Protein AF-A0A954ERP2-F1 (afdb_monomer)

Radius of gyration: 24.89 Å; Cα contacts (8 Å, |Δi|>4): 368; chains: 1; bounding box: 47×49×60 Å

Mean predicted aligned error: 10.04 Å

Solvent-accessible surface area (backbone atoms only — not comparable to full-atom values): 11064 Å² total; per-residue (Å²): 131,86,78,81,80,85,70,68,81,54,72,40,66,35,24,46,47,50,76,42,84,83,43,44,68,57,50,54,54,50,52,61,49,48,43,73,75,34,85,50,44,45,77,48,69,41,86,88,78,71,41,40,36,44,27,19,76,39,70,70,59,49,51,54,51,54,52,45,43,36,68,78,69,67,44,64,69,45,79,46,76,56,83,77,86,66,68,39,62,54,89,57,73,42,77,46,80,41,71,39,74,46,82,57,102,64,82,41,32,27,20,31,46,23,31,38,39,34,48,47,62,96,83,55,91,58,47,68,45,77,45,79,57,63,62,93,58,43,55,58,74,83,38,50,64,28,25,51,50,15,35,58,60,34,29,63,47,24,79,86,84,51,31,39,41,33,29,35,32,44,35,39,42,45,49,41,68,41,95,83,24,38,44,52,68,29,26,17,50,29,27,22,52,41,48,58,74,69,103

Secondary structure (DSSP, 8-state):
-PPP--PPPPSEEEEEEESSGGGHHHHHHHHHHHHHH-TT-EEEE-TTT-PEEEEESSHHHHHHHHHHIIIII---EEEEPPPP---B---S-EEEEEEEEE--SSS-EEEEEEEEEEEPPTT-S-SEEEEE--GGGSS-GGGHHHHHHHHHHHHTS-SSSSPPB-SEEEEEEEEE--TTT--HHHHHHHHHHHHHHH-

Nearest PDB structures (foldseek):
  6ydw-assembly1_BC  TM=8.730E-01  e=3.530E-22  Homo sapiens
  7a5k-assembly1_r1  TM=8.694E-01  e=1.755E-20  Homo sapiens
  7cdw-assembly1_A  TM=6.308E-01  e=3.691E-23  Mycobacterium tuberculosis H37Rv
  2j7k-assembly1_A  TM=5.639E-01  e=6.795E-23  Thermus thermophilus HB8
  7l20-assembly1_w  TM=7.582E-01  e=2.474E-14  Homo sapiens

Sequence (199 aa):
SLESIHVAEPVISIAIDAKRSSDRDQIGKALARFRKEDPTFHVETDDETNEILISGMGELHLEVYLERIRREYKVEVEVGAPKVSYREAPQKEVEFNYKHKKQTGGSGQYAHIVGVLTPLPEDAEEAFVFEENIVQGRIPKQYVPSIEKGAREATVKGPVAGFPVERVKFVVNDGSYHEVDSSDRAFQICGRDCFRETF

Foldseek 3Di:
DDDDDDADAFDDKKWKDFPDPVCVVVVVVLLVVVCVVDVQWDWDQDPVVRTIMITHNDDVVVVVSQVCCCPVVVTDMDIGHDDDQDAAWDDAKDWDWFWDWDCDPDATFTWIFTWIKGFADPPDPFFEAEEEQEPPCQDPPVLSVLLVLLQCVLQCAALPHGHGYGRMYTYTNYTHDDPRRYDSPSNSPRSNVRNNVGD

pLDDT: mean 86.2, std 7.59, range [46.62, 94.69]

Structure (mmCIF, N/CA/C/O backbone):
data_AF-A0A954ERP2-F1
#
_entry.id   AF-A0A954ERP2-F1
#
loop_
_atom_site.group_PDB
_atom_site.id
_atom_site.type_symbol
_atom_site.label_atom_id
_atom_site.label_alt_id
_atom_site.label_comp_id
_atom_site.label_asym_id
_atom_site.label_entity_id
_atom_site.label_seq_id
_atom_site.pdbx_PDB_ins_code
_atom_site.Cartn_x
_atom_site.Cartn_y
_atom_site.Cartn_z
_atom_site.occupancy
_atom_site.B_iso_or_equiv
_atom_site.auth_seq_id
_atom_site.auth_comp_id
_atom_site.auth_asym_id
_atom_site.auth_atom_id
_atom_site.pdbx_PDB_model_num
ATOM 1 N N . SER A 1 1 ? 4.516 -24.442 37.464 1.00 46.62 1 SER A N 1
ATOM 2 C CA . SER A 1 1 ? 4.395 -23.729 36.183 1.00 46.62 1 SER A CA 1
ATOM 3 C C . SER A 1 1 ? 2.981 -23.213 36.080 1.00 46.62 1 SER A C 1
ATOM 5 O O . SER A 1 1 ? 2.076 -24.009 36.277 1.00 46.62 1 SER A O 1
ATOM 7 N N . LEU A 1 2 ? 2.787 -21.903 35.915 1.00 59.78 2 LEU A N 1
ATOM 8 C CA . LEU A 1 2 ? 1.455 -21.336 35.685 1.00 59.78 2 LEU A CA 1
ATOM 9 C C . LEU A 1 2 ? 0.984 -21.796 34.303 1.00 59.78 2 LEU A C 1
ATOM 11 O O . LEU A 1 2 ? 1.707 -21.617 33.325 1.00 59.78 2 LEU A O 1
ATOM 15 N N . GLU A 1 3 ? -0.171 -22.450 34.255 1.00 56.72 3 GLU A N 1
ATOM 16 C CA . GLU A 1 3 ? -0.806 -22.870 33.008 1.00 56.72 3 GLU A CA 1
ATOM 17 C C . GLU A 1 3 ? -1.216 -21.627 32.213 1.00 56.72 3 GLU A C 1
ATOM 19 O O . GLU A 1 3 ? -1.770 -20.672 32.762 1.00 56.72 3 GLU A O 1
ATOM 24 N N . SER A 1 4 ? -0.898 -21.614 30.919 1.00 65.31 4 SER A N 1
ATOM 25 C CA . SER A 1 4 ? -1.325 -20.553 30.015 1.00 65.31 4 SER A CA 1
ATOM 26 C C . SER A 1 4 ? -2.844 -20.597 29.888 1.00 65.31 4 SER A C 1
ATOM 28 O O . SER A 1 4 ? -3.397 -21.582 29.396 1.00 65.31 4 SER A O 1
ATOM 30 N N . ILE A 1 5 ? -3.517 -19.533 30.320 1.00 74.44 5 ILE A N 1
ATOM 31 C CA . ILE A 1 5 ? -4.949 -19.361 30.084 1.00 74.44 5 ILE A CA 1
ATOM 32 C C . ILE A 1 5 ? -5.137 -19.218 28.571 1.00 74.44 5 ILE A C 1
ATOM 34 O O . ILE A 1 5 ? -4.622 -18.278 27.967 1.00 74.44 5 ILE A O 1
ATOM 38 N N . HIS A 1 6 ? -5.832 -20.172 27.956 1.00 70.00 6 HIS A N 1
ATOM 39 C CA . HIS A 1 6 ? -6.181 -20.107 26.543 1.00 70.00 6 HIS A CA 1
ATOM 40 C C . HIS A 1 6 ? -7.311 -19.089 26.363 1.00 70.00 6 HIS A C 1
ATOM 42 O O . HIS A 1 6 ? -8.450 -19.341 26.756 1.00 70.00 6 HIS A O 1
ATOM 48 N N . VAL A 1 7 ? -6.989 -17.933 25.792 1.00 72.19 7 VAL A N 1
ATOM 49 C CA . VAL A 1 7 ? -7.961 -16.888 25.455 1.00 72.19 7 VAL A CA 1
ATOM 50 C C . VAL A 1 7 ? -8.495 -17.185 24.057 1.00 72.19 7 VAL A C 1
ATOM 52 O O . VAL A 1 7 ? -7.713 -17.415 23.139 1.00 72.19 7 VAL A O 1
ATOM 55 N N . ALA A 1 8 ? -9.817 -17.250 23.906 1.00 74.44 8 ALA A N 1
ATOM 56 C CA . ALA A 1 8 ? -10.439 -17.428 22.598 1.00 74.44 8 ALA A CA 1
ATOM 57 C C . ALA A 1 8 ? -10.339 -16.136 21.775 1.00 74.44 8 ALA A C 1
ATOM 59 O O . ALA A 1 8 ? -10.419 -15.042 22.336 1.00 74.44 8 ALA A O 1
ATOM 60 N N . GLU A 1 9 ? -10.196 -16.267 20.456 1.00 77.88 9 GLU A N 1
ATOM 61 C CA . GLU A 1 9 ? -10.190 -15.114 19.556 1.00 77.88 9 GLU A CA 1
ATOM 62 C C . GLU A 1 9 ? -11.568 -14.424 19.545 1.00 77.88 9 GLU A C 1
ATOM 64 O O . GLU A 1 9 ? -12.605 -15.101 19.575 1.00 77.88 9 GLU A O 1
ATOM 69 N N . PRO A 1 10 ? -11.608 -13.080 19.533 1.00 80.88 10 PRO A N 1
ATOM 70 C CA . PRO A 1 10 ? -12.858 -12.336 19.467 1.00 80.88 10 PRO A CA 1
ATOM 71 C C . PRO A 1 10 ? -13.582 -12.602 18.139 1.00 80.88 10 PRO A C 1
ATOM 73 O O . PRO A 1 10 ? -12.962 -12.777 17.096 1.00 80.88 10 PRO A O 1
ATOM 76 N N . VAL A 1 11 ? -14.915 -12.609 18.179 1.00 80.88 11 VAL A N 1
ATOM 77 C CA . VAL A 1 11 ? -15.767 -12.986 17.035 1.00 80.88 11 VAL A CA 1
ATOM 78 C C . VAL A 1 11 ? -16.313 -11.758 16.303 1.00 80.88 11 VAL A C 1
ATOM 80 O O . VAL A 1 11 ? -16.625 -11.830 15.117 1.00 80.88 11 VAL A O 1
ATOM 83 N N . ILE A 1 12 ? -16.450 -10.627 16.999 1.00 83.75 12 ILE A N 1
ATOM 84 C CA . ILE A 1 12 ? -17.014 -9.395 16.445 1.00 83.75 12 ILE A CA 1
ATOM 85 C C . ILE A 1 12 ? -16.144 -8.192 16.801 1.00 83.75 12 ILE A C 1
ATOM 87 O O . ILE A 1 12 ? -15.652 -8.086 17.927 1.00 83.75 12 ILE A O 1
ATOM 91 N N . SER A 1 13 ? -16.012 -7.277 15.843 1.00 86.31 13 SER A N 1
ATOM 92 C CA . SER A 1 13 ? -15.288 -6.013 15.971 1.00 86.31 13 SER A CA 1
ATOM 93 C C . SER A 1 13 ? -16.211 -4.856 15.613 1.00 86.31 13 SER A C 1
ATOM 95 O O . SER A 1 13 ? -16.930 -4.920 14.614 1.00 86.31 13 SER A O 1
ATOM 97 N N . ILE A 1 14 ? -16.187 -3.794 16.416 1.00 88.38 14 ILE A N 1
ATOM 98 C CA . ILE A 1 14 ? -16.927 -2.553 16.156 1.00 88.38 14 ILE A CA 1
ATOM 99 C C . ILE A 1 14 ? -15.999 -1.351 16.298 1.00 88.38 14 ILE A C 1
ATOM 101 O O . ILE A 1 14 ? -15.094 -1.351 17.135 1.00 88.38 14 ILE A O 1
ATOM 105 N N . ALA A 1 15 ? -16.245 -0.320 15.493 1.00 88.75 15 ALA A N 1
ATOM 106 C CA . ALA A 1 15 ? -15.572 0.960 15.646 1.00 88.75 15 ALA A CA 1
ATOM 107 C C . ALA A 1 15 ? -16.317 1.817 16.666 1.00 88.75 15 ALA A C 1
ATOM 109 O O . ALA A 1 15 ? -17.552 1.895 16.661 1.00 88.75 15 ALA A O 1
ATOM 110 N N . ILE A 1 16 ? -15.550 2.474 17.528 1.00 88.88 16 ILE A N 1
ATOM 111 C CA . ILE A 1 16 ? -16.060 3.447 18.485 1.00 88.88 16 ILE A CA 1
ATOM 112 C C . ILE A 1 16 ? -15.383 4.795 18.270 1.00 88.88 16 ILE A C 1
ATOM 114 O O . ILE A 1 16 ? -14.166 4.879 18.101 1.00 88.88 16 ILE A O 1
ATOM 118 N N . ASP A 1 17 ? -16.171 5.865 18.332 1.00 87.50 17 ASP A N 1
ATOM 119 C CA . ASP A 1 17 ? -15.642 7.226 18.413 1.00 87.50 17 ASP A CA 1
ATOM 120 C C . ASP A 1 17 ? -16.343 8.016 19.520 1.00 87.50 17 ASP A C 1
ATOM 122 O O . ASP A 1 17 ? -17.471 7.732 19.941 1.00 87.50 17 ASP A O 1
ATOM 126 N N . ALA A 1 18 ? -15.639 9.017 20.035 1.00 86.81 18 ALA A N 1
ATOM 127 C CA . ALA A 1 18 ? -16.200 9.942 20.998 1.00 86.81 18 ALA A CA 1
ATOM 128 C C . ALA A 1 18 ? -17.103 10.933 20.267 1.00 86.81 18 ALA A C 1
ATOM 130 O O . ALA A 1 18 ? -16.659 11.610 19.340 1.00 86.81 18 ALA A O 1
ATOM 131 N N . LYS A 1 19 ? -18.325 11.147 20.760 1.00 86.31 19 LYS A N 1
ATOM 132 C CA . LYS A 1 19 ? -19.187 12.209 20.216 1.00 86.31 19 LYS A CA 1
ATOM 133 C C . LYS A 1 19 ? -18.564 13.604 20.368 1.00 86.31 19 LYS A C 1
ATOM 135 O O . LYS A 1 19 ? -18.891 14.540 19.640 1.00 86.31 19 LYS A O 1
ATOM 140 N N . ARG A 1 20 ? -17.673 13.766 21.351 1.00 85.62 20 ARG A N 1
ATOM 141 C CA . ARG A 1 20 ? -16.902 14.989 21.593 1.00 85.62 20 ARG A CA 1
ATOM 142 C C . ARG A 1 20 ? -15.419 14.664 21.612 1.00 85.62 20 ARG A C 1
ATOM 144 O O . ARG A 1 20 ? -14.981 13.789 22.352 1.00 85.62 20 ARG A O 1
ATOM 151 N N . SER A 1 21 ? -14.624 15.455 20.892 1.00 81.38 21 SER A N 1
ATOM 152 C CA . SER A 1 21 ? -13.165 15.286 20.856 1.00 81.38 21 SER A CA 1
ATOM 153 C C . SER A 1 21 ? -12.500 15.382 22.238 1.00 81.38 21 SER A C 1
ATOM 155 O O . SER A 1 21 ? -11.441 14.793 22.423 1.00 81.38 21 SER A O 1
ATOM 157 N N . SER A 1 22 ? -13.101 16.092 23.203 1.00 84.94 22 SER A N 1
ATOM 158 C CA . SER A 1 22 ? -12.609 16.196 24.588 1.00 84.94 22 SER A CA 1
ATOM 159 C C . SER A 1 22 ? -12.666 14.880 25.362 1.00 84.94 22 SER A C 1
ATOM 161 O O . SER A 1 22 ? -11.978 14.727 26.369 1.00 84.94 22 SER A O 1
ATOM 163 N N . ASP A 1 23 ? -13.496 13.942 24.908 1.00 84.88 23 ASP A N 1
ATOM 164 C CA . ASP A 1 23 ? -13.834 12.747 25.672 1.00 84.88 23 ASP A CA 1
ATOM 165 C C . ASP A 1 23 ? -13.031 11.520 25.200 1.00 84.88 23 ASP A C 1
ATOM 167 O O . ASP A 1 23 ? -13.031 10.487 25.875 1.00 84.88 23 ASP A O 1
ATOM 171 N N . ARG A 1 24 ? -12.261 11.642 24.101 1.00 84.25 24 ARG A N 1
ATOM 172 C CA . ARG A 1 24 ? -11.364 10.582 23.595 1.00 84.25 24 ARG A CA 1
ATOM 173 C C . ARG A 1 24 ? -10.360 10.113 24.647 1.00 84.25 24 ARG A C 1
ATOM 175 O O . ARG A 1 24 ? -10.175 8.910 24.816 1.00 84.25 24 ARG A O 1
ATOM 182 N N . ASP A 1 25 ? -9.773 11.034 25.412 1.00 85.81 25 ASP A N 1
ATOM 183 C CA . ASP A 1 25 ? -8.811 10.688 26.469 1.00 85.81 25 ASP A CA 1
ATOM 184 C C . ASP A 1 25 ? -9.447 9.862 27.597 1.00 85.81 25 ASP A C 1
ATOM 186 O O . ASP A 1 25 ? -8.795 9.015 28.215 1.00 85.81 25 ASP A O 1
ATOM 190 N N . GLN A 1 26 ? -10.726 10.108 27.895 1.00 87.12 26 GLN A N 1
ATOM 191 C CA . GLN A 1 26 ? -11.452 9.355 28.916 1.00 87.12 26 GLN A CA 1
ATOM 192 C C . GLN A 1 26 ? -11.832 7.962 28.412 1.00 87.12 26 GLN A C 1
ATOM 194 O O . GLN A 1 26 ? -11.676 6.995 29.158 1.00 87.12 26 GLN A O 1
ATOM 199 N N . ILE A 1 27 ? -12.239 7.847 27.144 1.00 87.50 27 ILE A N 1
ATOM 200 C CA . ILE A 1 27 ? -12.487 6.557 26.487 1.00 87.50 27 ILE A CA 1
ATOM 201 C C . ILE A 1 27 ? -11.213 5.709 26.490 1.00 87.50 27 ILE A C 1
ATOM 203 O O . ILE A 1 27 ? -11.252 4.567 26.941 1.00 87.50 27 ILE A O 1
ATOM 207 N N . GLY A 1 28 ? -10.065 6.271 26.098 1.00 87.25 28 GLY A N 1
ATOM 208 C CA . GLY A 1 28 ? -8.789 5.549 26.115 1.00 87.25 28 GLY A CA 1
ATOM 209 C C . GLY A 1 28 ? -8.431 5.000 27.503 1.00 87.25 28 GLY A C 1
ATOM 210 O O . GLY A 1 28 ? -8.016 3.847 27.638 1.00 87.25 28 GLY A O 1
ATOM 211 N N . LYS A 1 29 ? -8.669 5.782 28.567 1.00 88.19 29 LYS A N 1
ATOM 212 C CA . LYS A 1 29 ? -8.473 5.331 29.958 1.00 88.19 29 LYS A CA 1
ATOM 213 C C . LYS A 1 29 ? -9.440 4.216 30.362 1.00 88.19 29 LYS A C 1
ATOM 215 O O . LYS A 1 29 ? -9.025 3.293 31.062 1.00 88.19 29 LYS A O 1
ATOM 220 N N . ALA A 1 30 ? -10.704 4.301 29.946 1.00 89.25 30 ALA A N 1
ATOM 221 C CA . ALA A 1 30 ? -11.713 3.282 30.226 1.00 89.25 30 ALA A CA 1
ATOM 222 C C . ALA A 1 30 ? -11.366 1.952 29.542 1.00 89.25 30 ALA A C 1
ATOM 224 O O . ALA A 1 30 ? -11.288 0.916 30.199 1.00 89.25 30 ALA A O 1
ATOM 225 N N . LEU A 1 31 ? -11.045 1.995 28.249 1.00 89.81 31 LEU A N 1
ATOM 226 C CA . LEU A 1 31 ? -10.656 0.828 27.457 1.00 89.81 31 LEU A CA 1
ATOM 227 C C . LEU A 1 31 ?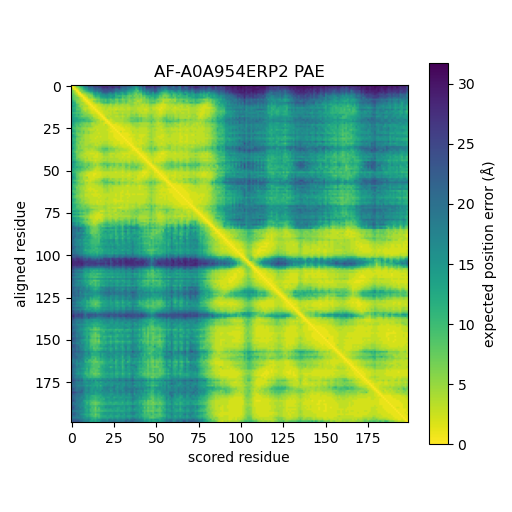 -9.395 0.149 28.003 1.00 89.81 31 LEU A C 1
ATOM 229 O O . LEU A 1 31 ? -9.356 -1.073 28.139 1.00 89.81 31 LEU A O 1
ATOM 233 N N . ALA A 1 32 ? -8.389 0.933 28.405 1.00 88.75 32 ALA A N 1
ATOM 234 C CA . ALA A 1 32 ? -7.173 0.404 29.021 1.00 88.75 32 ALA A CA 1
ATOM 235 C C . ALA A 1 32 ? -7.437 -0.306 30.360 1.00 88.75 32 ALA A C 1
ATOM 237 O O . ALA A 1 32 ? -6.691 -1.213 30.737 1.00 88.75 32 ALA A O 1
ATOM 238 N N . ARG A 1 33 ? -8.480 0.103 31.094 1.00 89.38 33 ARG A N 1
ATOM 239 C CA . ARG A 1 33 ? -8.922 -0.579 32.313 1.00 89.38 33 ARG A CA 1
ATOM 240 C C . ARG A 1 33 ? -9.668 -1.869 31.979 1.00 89.38 33 ARG A C 1
ATOM 242 O O . ARG A 1 33 ? -9.343 -2.897 32.560 1.00 89.38 33 ARG A O 1
ATOM 249 N N . PHE A 1 34 ? -10.594 -1.844 31.023 1.00 88.31 34 PHE A N 1
ATOM 250 C CA . PHE A 1 34 ? -11.366 -3.031 30.640 1.00 88.31 34 PHE A CA 1
ATOM 251 C C . PHE A 1 34 ? -10.503 -4.142 30.054 1.00 88.31 34 PHE A C 1
ATOM 253 O O . PHE A 1 34 ? -10.671 -5.291 30.441 1.00 88.31 34 PHE A O 1
ATOM 260 N N . ARG A 1 35 ? -9.488 -3.797 29.256 1.00 88.06 35 ARG A N 1
ATOM 261 C CA . ARG A 1 35 ? -8.489 -4.754 28.756 1.00 88.06 35 ARG A CA 1
ATOM 262 C C . ARG A 1 35 ? -7.712 -5.473 29.875 1.00 88.06 35 ARG A C 1
ATOM 264 O O . ARG A 1 35 ? -7.181 -6.555 29.663 1.00 88.06 35 ARG A O 1
ATOM 271 N N . LYS A 1 36 ? -7.594 -4.869 31.066 1.00 86.62 36 LYS A N 1
ATOM 272 C CA . LYS A 1 36 ? -6.976 -5.515 32.242 1.00 86.62 36 LYS A CA 1
ATOM 273 C C . LYS A 1 36 ? -7.965 -6.366 33.037 1.00 86.62 36 LYS A C 1
ATOM 275 O O . LYS A 1 36 ? -7.529 -7.259 33.756 1.00 86.62 36 LYS A O 1
ATOM 280 N N . GLU A 1 37 ? -9.254 -6.039 32.968 1.00 87.44 37 GLU A N 1
ATOM 281 C CA . GLU A 1 37 ? -10.325 -6.767 33.656 1.00 87.44 37 GLU A CA 1
ATOM 282 C C . GLU A 1 37 ? -10.695 -8.050 32.902 1.00 87.44 37 GLU A C 1
ATOM 284 O O . GLU A 1 37 ? -10.919 -9.075 33.542 1.00 87.44 37 GLU A O 1
ATOM 289 N N . ASP A 1 38 ? -10.717 -8.002 31.567 1.00 84.44 38 ASP A N 1
ATOM 290 C CA . ASP A 1 38 ? -11.096 -9.124 30.713 1.00 84.44 38 ASP A CA 1
ATOM 291 C C . ASP A 1 38 ? -10.053 -9.366 29.605 1.00 84.44 38 ASP A C 1
ATOM 293 O O . ASP A 1 38 ? -9.859 -8.499 28.748 1.00 84.44 38 ASP A O 1
ATOM 297 N N . PRO A 1 39 ? -9.382 -10.536 29.591 1.00 82.00 39 PRO A N 1
ATOM 298 C CA . PRO A 1 39 ? -8.423 -10.880 28.549 1.00 82.00 39 PRO A CA 1
ATOM 299 C C . PRO A 1 39 ? -9.064 -11.134 27.175 1.00 82.00 39 PRO A C 1
ATOM 301 O O . PRO A 1 39 ? -8.339 -11.128 26.189 1.00 82.00 39 PRO A O 1
ATOM 304 N N . THR A 1 40 ? -10.383 -11.353 27.093 1.00 84.75 40 THR A N 1
ATOM 305 C CA . THR A 1 40 ? -11.126 -11.560 25.833 1.00 84.75 40 THR A CA 1
ATOM 306 C C . THR A 1 40 ? -11.521 -10.251 25.143 1.00 84.75 40 THR A C 1
ATOM 308 O O . THR A 1 40 ? -11.986 -10.262 24.001 1.00 84.75 40 THR A O 1
ATOM 311 N N . PHE A 1 41 ? -11.354 -9.114 25.828 1.00 88.06 41 PHE A N 1
ATOM 312 C CA . PHE A 1 41 ? -11.642 -7.793 25.289 1.00 88.06 41 PHE A CA 1
ATOM 313 C C . PHE A 1 41 ? -10.384 -7.192 24.659 1.00 88.06 41 PHE A C 1
ATOM 315 O O . PHE A 1 41 ? -9.440 -6.786 25.345 1.00 88.06 41 PHE A O 1
ATOM 322 N N . HIS A 1 42 ? -10.388 -7.112 23.333 1.00 87.12 42 HIS A N 1
ATOM 323 C CA . HIS A 1 42 ? -9.282 -6.572 22.557 1.00 87.12 42 HIS A CA 1
ATOM 324 C C . HIS A 1 42 ? -9.595 -5.150 22.106 1.00 87.12 42 HIS A C 1
ATOM 326 O O . HIS A 1 42 ? -10.723 -4.823 21.741 1.00 87.12 42 HIS A O 1
ATOM 332 N N . VAL A 1 43 ? -8.577 -4.297 22.153 1.00 88.94 43 VAL A N 1
ATOM 333 C CA . VAL A 1 43 ? -8.664 -2.898 21.739 1.00 88.94 43 VAL A CA 1
ATOM 334 C C . VAL A 1 43 ? -7.476 -2.623 20.848 1.00 88.94 43 VAL A C 1
ATOM 336 O O . VAL A 1 43 ? -6.332 -2.787 21.284 1.00 88.94 43 VAL A O 1
ATOM 339 N N . GLU A 1 44 ? -7.763 -2.192 19.632 1.00 87.00 44 GLU A N 1
ATOM 340 C CA . GLU A 1 44 ? -6.776 -1.839 18.624 1.00 87.00 44 GLU A CA 1
ATOM 341 C C . GLU A 1 44 ? -7.112 -0.459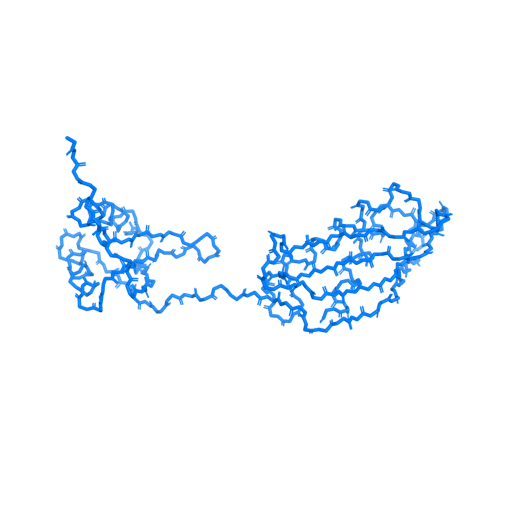 18.072 1.00 87.00 44 GLU A C 1
ATOM 343 O O . GLU A 1 44 ? -8.274 -0.058 18.020 1.00 87.00 44 GLU A O 1
ATOM 348 N N . THR A 1 45 ? -6.086 0.293 17.704 1.00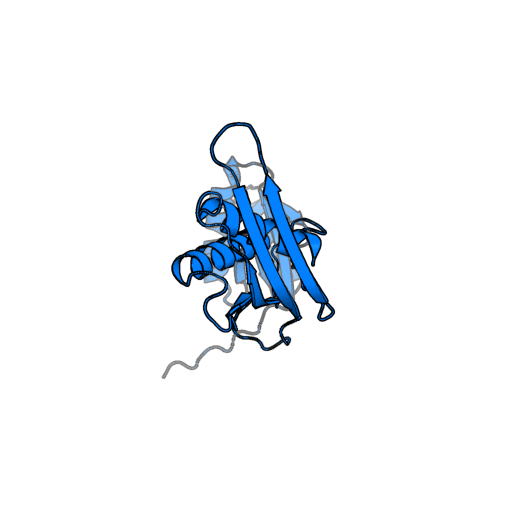 84.38 45 THR A N 1
ATOM 349 C CA . THR A 1 45 ? -6.265 1.536 16.960 1.00 84.38 45 THR A CA 1
ATOM 350 C C . THR A 1 45 ? -5.819 1.248 15.543 1.00 84.38 45 THR A C 1
ATOM 352 O O . THR A 1 45 ? -4.703 0.775 15.348 1.00 84.38 45 THR A O 1
ATOM 355 N N . ASP A 1 46 ? -6.692 1.503 14.580 1.00 79.88 46 ASP A N 1
ATOM 356 C CA . ASP A 1 46 ? -6.357 1.364 13.170 1.00 79.88 46 ASP A CA 1
ATOM 357 C C . ASP A 1 46 ? -5.557 2.596 12.722 1.00 79.88 46 ASP A C 1
ATOM 359 O O . ASP A 1 46 ? -6.042 3.728 12.804 1.00 79.88 46 ASP A O 1
ATOM 363 N N . ASP A 1 47 ? -4.319 2.385 12.272 1.00 74.50 47 ASP A N 1
ATOM 364 C CA . ASP A 1 47 ? -3.405 3.451 11.848 1.00 74.50 47 ASP A CA 1
ATOM 365 C C . ASP A 1 47 ? -3.863 4.150 10.552 1.00 74.50 47 ASP A C 1
ATOM 367 O O . ASP A 1 47 ? -3.502 5.305 10.301 1.00 74.50 47 ASP A O 1
ATOM 371 N N . GLU A 1 48 ? -4.677 3.488 9.724 1.00 68.81 48 GLU A N 1
ATOM 372 C CA . GLU A 1 48 ? -5.145 4.028 8.444 1.00 68.81 48 GLU A CA 1
ATOM 373 C C . GLU A 1 48 ? -6.389 4.894 8.620 1.00 68.81 48 GLU A C 1
ATOM 375 O O . GLU A 1 48 ? -6.496 5.983 8.047 1.00 68.81 48 GLU A O 1
ATOM 380 N N . THR A 1 49 ? -7.329 4.428 9.441 1.00 76.06 49 THR A N 1
ATOM 381 C CA . THR A 1 49 ? -8.600 5.124 9.683 1.00 76.06 49 THR A CA 1
ATOM 382 C C . THR A 1 49 ? -8.554 6.043 10.904 1.00 76.06 49 THR A C 1
ATOM 384 O O . THR A 1 49 ? -9.373 6.959 11.007 1.00 76.06 49 THR A O 1
ATOM 387 N N . ASN A 1 50 ? -7.553 5.878 11.779 1.00 78.25 50 ASN A N 1
ATOM 388 C CA . ASN A 1 50 ? -7.426 6.531 13.089 1.00 78.25 50 ASN A CA 1
ATOM 389 C C . ASN A 1 50 ? -8.645 6.305 14.001 1.00 78.25 50 ASN A C 1
ATOM 391 O O . ASN A 1 50 ? -8.942 7.123 14.879 1.00 78.25 50 ASN A O 1
ATOM 395 N N . GLU A 1 51 ? -9.363 5.205 13.782 1.00 83.06 51 GLU A N 1
ATOM 396 C CA . GLU A 1 51 ? -10.499 4.788 14.595 1.00 83.06 51 GLU A CA 1
ATOM 397 C C . GLU A 1 51 ? -10.045 3.813 15.683 1.00 83.06 51 GLU A C 1
ATOM 399 O O . GLU A 1 51 ? -9.066 3.078 15.535 1.00 83.06 51 GLU A O 1
ATOM 404 N N . ILE A 1 52 ? -10.765 3.817 16.805 1.00 87.31 52 ILE A N 1
ATOM 405 C CA . ILE A 1 52 ? -10.548 2.846 17.873 1.00 87.31 52 ILE A CA 1
ATOM 406 C C . ILE A 1 52 ? -11.496 1.677 17.617 1.00 87.31 52 ILE A C 1
ATOM 408 O O . ILE A 1 52 ? -12.717 1.840 17.608 1.00 87.31 52 ILE A O 1
ATOM 412 N N . LEU A 1 53 ? -10.925 0.497 17.429 1.00 89.00 53 LEU A N 1
ATOM 413 C CA . LEU A 1 53 ? -11.631 -0.757 17.235 1.00 89.00 53 LEU A CA 1
ATOM 414 C C . LEU A 1 53 ? -11.682 -1.517 18.559 1.00 89.00 53 LEU A C 1
ATOM 416 O O . LEU A 1 53 ? -10.663 -1.708 19.228 1.00 89.00 53 LEU A O 1
ATOM 420 N N . ILE A 1 54 ? -12.878 -1.962 18.939 1.00 89.94 54 ILE A N 1
ATOM 421 C CA . ILE A 1 54 ? -13.068 -2.871 20.070 1.00 89.94 54 ILE A CA 1
ATOM 422 C C . ILE A 1 54 ? -13.594 -4.207 19.566 1.00 89.94 54 ILE A C 1
ATOM 424 O O . ILE A 1 54 ? -14.562 -4.262 18.805 1.00 89.94 54 ILE A O 1
ATOM 428 N N . SER A 1 55 ? -12.948 -5.280 20.007 1.00 90.44 55 SER A N 1
ATOM 429 C CA . SER A 1 55 ? -13.241 -6.645 19.585 1.00 90.44 55 SER A CA 1
ATOM 430 C C . SER A 1 55 ? -13.596 -7.499 20.798 1.00 90.44 55 SER A C 1
ATOM 432 O O . SER A 1 55 ? -12.953 -7.419 21.847 1.00 90.44 55 SER A O 1
ATOM 434 N N . GLY A 1 56 ? -14.641 -8.314 20.667 1.00 88.19 56 GLY A N 1
ATOM 435 C CA . GLY A 1 56 ? -15.145 -9.153 21.749 1.00 88.19 56 GLY A CA 1
ATOM 436 C C . GLY A 1 56 ? -15.833 -10.419 21.250 1.00 88.19 56 GLY A C 1
ATOM 437 O O . GLY A 1 56 ? -15.981 -10.650 20.053 1.00 88.19 56 GLY A O 1
ATOM 438 N N . MET A 1 57 ? -16.274 -11.262 22.184 1.00 88.00 57 MET A N 1
ATOM 439 C CA . MET A 1 57 ? -16.890 -12.556 21.862 1.00 88.00 57 MET A CA 1
ATOM 440 C C . MET A 1 57 ? -18.300 -12.466 21.248 1.00 88.00 57 MET A C 1
ATOM 442 O O . MET A 1 57 ? -18.790 -13.454 20.711 1.00 88.00 57 MET A O 1
ATOM 446 N N . GLY A 1 58 ? -18.980 -11.321 21.337 1.00 84.25 58 GLY A N 1
ATOM 447 C CA . GLY A 1 58 ? -20.332 -11.155 20.800 1.00 84.25 58 GLY A CA 1
ATOM 448 C C . GLY A 1 58 ? -20.891 -9.749 21.005 1.00 84.25 58 GLY A C 1
ATOM 449 O O . GLY A 1 58 ? -20.321 -8.943 21.737 1.00 84.25 58 GLY A O 1
ATOM 450 N N . GLU A 1 59 ? -22.025 -9.460 20.369 1.00 83.38 59 GLU A N 1
ATOM 451 C CA . GLU A 1 59 ? -22.658 -8.132 20.383 1.00 83.38 59 GLU A CA 1
ATOM 452 C C . GLU A 1 59 ? -23.022 -7.672 21.802 1.00 83.38 59 GLU A C 1
ATOM 454 O O . GLU A 1 59 ? -22.634 -6.582 22.219 1.00 83.38 59 GLU A O 1
ATOM 459 N N . LEU A 1 60 ? -23.656 -8.548 22.593 1.00 87.75 60 LEU A N 1
ATOM 460 C CA . LEU A 1 60 ? -24.034 -8.250 23.980 1.00 87.75 60 LEU A CA 1
ATOM 461 C C . LEU A 1 60 ? -22.818 -7.915 24.855 1.00 87.75 60 LEU A C 1
ATOM 463 O O . LEU A 1 60 ? -22.901 -7.075 25.748 1.00 87.75 60 LEU A O 1
ATOM 467 N N . HIS A 1 61 ? -21.681 -8.568 24.601 1.00 87.56 61 HIS A N 1
ATOM 468 C CA . HIS A 1 61 ? -20.452 -8.309 25.344 1.00 87.56 61 HIS A CA 1
ATOM 469 C C . HIS A 1 61 ? -20.001 -6.859 25.159 1.00 87.56 61 HIS A C 1
ATOM 471 O O . HIS A 1 61 ? -19.711 -6.152 26.125 1.00 87.56 61 HIS A O 1
ATOM 477 N N . LEU A 1 62 ? -20.008 -6.404 23.907 1.00 87.75 62 LEU A N 1
ATOM 478 C CA . LEU A 1 62 ? -19.624 -5.048 23.544 1.00 87.75 62 LEU A CA 1
ATOM 479 C C . LEU A 1 62 ? -20.658 -4.021 24.024 1.00 87.75 62 LEU A C 1
ATOM 481 O O . LEU A 1 62 ? -20.272 -2.970 24.535 1.00 87.75 62 LEU A O 1
ATOM 485 N N . GLU A 1 63 ? -21.953 -4.336 23.959 1.00 87.38 63 GLU A N 1
ATOM 486 C CA . GLU A 1 63 ? -23.027 -3.464 24.450 1.00 87.38 63 GLU A CA 1
ATOM 487 C C . GLU A 1 63 ? -22.906 -3.179 25.956 1.00 87.38 63 GLU A C 1
ATOM 489 O O . GLU A 1 63 ? -23.022 -2.029 26.390 1.00 87.38 63 GLU A O 1
ATOM 494 N N . VAL A 1 64 ? -22.578 -4.198 26.761 1.00 90.12 64 VAL A N 1
ATOM 495 C CA . VAL A 1 64 ? -22.341 -4.028 28.203 1.00 90.12 64 VAL A CA 1
ATOM 496 C C . VAL A 1 64 ? -21.162 -3.087 28.459 1.00 90.12 64 VAL A C 1
ATOM 498 O O . VAL A 1 64 ? -21.260 -2.211 29.323 1.00 90.12 64 VAL A O 1
ATOM 501 N N . TYR A 1 65 ? -20.063 -3.211 27.709 1.00 89.00 65 TYR A N 1
ATOM 502 C CA . TYR A 1 65 ? -18.922 -2.303 27.857 1.00 89.00 65 TYR A CA 1
ATOM 503 C C . TYR A 1 65 ? -19.243 -0.871 27.435 1.00 89.00 65 TYR A C 1
ATOM 505 O O . TYR A 1 65 ? -18.853 0.065 28.134 1.00 89.00 65 TYR A O 1
ATOM 513 N N . LEU A 1 66 ? -20.000 -0.680 26.355 1.00 88.88 66 LEU A N 1
ATOM 514 C CA . LEU A 1 66 ? -20.455 0.642 25.921 1.00 88.88 66 LEU A CA 1
ATOM 515 C C . LEU A 1 66 ? -21.317 1.321 26.996 1.00 88.88 66 LEU A C 1
ATOM 517 O O . LEU A 1 66 ? -21.106 2.493 27.319 1.00 88.88 66 LEU A O 1
ATOM 521 N N . GLU A 1 67 ? -22.235 0.578 27.617 1.00 89.69 67 GLU A N 1
ATOM 522 C CA . GLU A 1 67 ? -23.034 1.073 28.741 1.00 89.69 67 GLU A CA 1
ATOM 523 C C . GLU A 1 67 ? -22.179 1.380 29.979 1.00 89.69 67 GLU A C 1
ATOM 525 O O . GLU A 1 67 ? -22.406 2.391 30.652 1.00 89.69 67 GLU A O 1
ATOM 530 N N . ARG A 1 68 ? -21.154 0.569 30.276 1.00 90.12 68 ARG A N 1
ATOM 531 C CA . ARG A 1 68 ? -20.199 0.863 31.358 1.00 90.12 68 ARG A CA 1
ATOM 532 C C . ARG A 1 68 ? -19.431 2.156 31.100 1.00 90.12 68 ARG A C 1
ATOM 534 O O . ARG A 1 68 ? -19.302 2.952 32.026 1.00 90.12 68 ARG A O 1
ATOM 541 N N . ILE A 1 69 ? -18.986 2.422 29.868 1.00 89.56 69 ILE A N 1
ATOM 542 C CA . ILE A 1 69 ? -18.326 3.696 29.515 1.00 89.56 69 ILE A CA 1
ATOM 543 C C . ILE A 1 69 ? -19.271 4.872 29.775 1.00 89.56 69 ILE A C 1
ATOM 545 O O . ILE A 1 69 ? -18.895 5.836 30.448 1.00 89.56 69 ILE A O 1
ATOM 549 N N . ARG A 1 70 ? -20.524 4.768 29.319 1.00 89.12 70 ARG A N 1
ATOM 550 C CA . ARG A 1 70 ? -21.538 5.814 29.518 1.00 89.12 70 ARG A CA 1
ATOM 551 C C . ARG A 1 70 ? -21.834 6.073 30.993 1.00 89.12 70 ARG A C 1
ATOM 553 O O . ARG A 1 70 ? -21.981 7.225 31.389 1.00 89.12 70 ARG A O 1
ATOM 560 N N . ARG A 1 71 ? -21.906 5.031 31.826 1.00 89.25 71 ARG A N 1
ATOM 561 C CA . ARG A 1 71 ? -22.270 5.158 33.250 1.00 89.25 71 ARG A CA 1
ATOM 562 C C . ARG A 1 71 ? -21.095 5.520 34.152 1.00 89.25 71 ARG A C 1
ATOM 564 O O . ARG A 1 71 ? -21.239 6.399 34.998 1.00 89.25 71 ARG A O 1
ATOM 571 N N . GLU A 1 72 ? -19.956 4.849 33.992 1.00 88.31 72 GLU A N 1
ATOM 572 C CA . GLU A 1 72 ? -18.777 5.045 34.846 1.00 88.31 72 GLU A CA 1
ATOM 573 C C . GLU A 1 72 ? -18.030 6.334 34.479 1.00 88.31 72 GLU A C 1
ATOM 575 O O . GLU A 1 72 ? -17.642 7.091 35.368 1.00 88.31 72 GLU A O 1
ATOM 580 N N . TYR A 1 73 ? -17.868 6.612 33.182 1.00 85.12 73 TYR A N 1
ATOM 581 C CA . TYR A 1 73 ? -17.063 7.736 32.691 1.00 85.12 73 TYR A CA 1
ATOM 582 C C . TYR A 1 73 ? -17.906 8.917 32.196 1.00 85.12 73 TYR A C 1
ATOM 584 O O . TYR A 1 73 ? -17.357 9.988 31.964 1.00 85.12 73 TYR A O 1
ATOM 592 N N . LYS A 1 74 ? -19.238 8.774 32.102 1.00 86.06 74 LYS A N 1
ATOM 593 C CA . LYS A 1 74 ? -20.164 9.836 31.650 1.00 86.06 74 LYS A CA 1
ATOM 594 C C . LYS A 1 74 ? -19.834 10.374 30.252 1.00 86.06 74 LYS A C 1
ATOM 596 O O . LYS A 1 74 ? -20.050 11.552 29.977 1.00 86.06 74 LYS A O 1
ATOM 601 N N . VAL A 1 75 ? -19.331 9.501 29.379 1.00 86.62 75 VAL A N 1
ATOM 602 C CA . VAL A 1 75 ? -18.983 9.827 27.991 1.00 86.62 75 VAL A CA 1
ATOM 603 C C . VAL A 1 75 ? -20.027 9.260 27.035 1.00 86.62 75 VAL A C 1
ATOM 605 O O . VAL A 1 75 ? -20.400 8.091 27.137 1.00 86.62 75 VAL A O 1
ATOM 608 N N . GLU A 1 76 ? -20.475 10.074 26.079 1.00 86.44 76 GLU A N 1
ATOM 609 C CA . GLU A 1 76 ? -21.282 9.598 24.954 1.00 86.44 76 GLU A CA 1
ATOM 610 C C . GLU A 1 76 ? -20.374 9.045 23.847 1.00 86.44 76 GLU A C 1
ATOM 612 O O . GLU A 1 76 ? -19.549 9.765 23.279 1.00 86.44 76 GLU A O 1
ATOM 617 N N . VAL A 1 77 ? -20.550 7.758 23.548 1.00 86.94 77 VAL A N 1
ATOM 618 C CA . VAL A 1 77 ? -19.807 7.023 22.517 1.00 86.94 77 VAL A CA 1
ATOM 619 C C . VAL A 1 77 ? -20.737 6.745 21.340 1.00 86.94 77 VAL A C 1
ATOM 621 O O . VAL A 1 77 ? -21.865 6.274 21.545 1.00 86.94 77 VAL A O 1
ATOM 624 N N . GLU A 1 78 ? -20.261 7.031 20.133 1.00 86.94 78 GLU A N 1
ATOM 625 C CA . GLU A 1 78 ? -20.896 6.634 18.879 1.00 86.94 78 GLU A CA 1
ATOM 626 C C . GLU A 1 78 ? -20.306 5.304 18.414 1.00 86.94 78 GLU A C 1
ATOM 628 O O . GLU A 1 78 ? -19.102 5.070 18.516 1.00 86.94 78 GLU A O 1
ATOM 633 N N . VAL A 1 79 ? -21.182 4.417 17.946 1.00 87.81 79 VAL A N 1
ATOM 634 C CA . VAL A 1 79 ? -20.827 3.064 17.513 1.00 87.81 79 VAL A CA 1
ATOM 635 C C . VAL A 1 79 ? -21.102 2.955 16.026 1.00 87.81 79 VAL A C 1
ATOM 637 O O . VAL A 1 79 ? -22.188 3.317 15.569 1.00 87.81 79 VAL A O 1
ATOM 640 N N . GLY A 1 80 ? -20.126 2.442 15.288 1.00 84.25 80 GLY A N 1
ATOM 641 C CA . GLY A 1 80 ? -20.228 2.193 13.859 1.00 84.25 80 GLY A CA 1
ATOM 642 C C . GLY A 1 80 ? -19.688 0.820 13.481 1.00 84.25 80 GLY A C 1
ATOM 643 O O . GLY A 1 80 ? -18.992 0.156 14.253 1.00 84.25 80 GLY A O 1
ATOM 644 N N . ALA A 1 81 ? -20.008 0.397 12.260 1.00 81.69 81 ALA A N 1
ATOM 645 C CA . ALA A 1 81 ? -19.297 -0.714 11.646 1.00 81.69 81 ALA A CA 1
ATOM 646 C C . ALA A 1 81 ? -17.828 -0.307 11.432 1.00 81.69 81 ALA A C 1
ATOM 648 O O . ALA A 1 81 ? -17.583 0.847 11.062 1.00 81.69 81 ALA A O 1
ATOM 649 N N . PRO A 1 82 ? -16.866 -1.219 11.653 1.00 76.44 82 PRO A N 1
ATOM 650 C CA . PRO A 1 82 ? -15.469 -0.937 11.369 1.00 76.44 82 PRO A CA 1
ATOM 651 C C . PRO A 1 82 ? -15.316 -0.567 9.895 1.00 76.44 82 PRO A C 1
ATOM 653 O O . PRO A 1 82 ? -15.868 -1.234 9.012 1.00 76.44 82 PRO A O 1
ATOM 656 N N . LYS A 1 83 ? -14.590 0.517 9.620 1.00 71.75 83 LYS A N 1
ATOM 657 C CA . LYS A 1 83 ? -14.216 0.838 8.247 1.00 71.75 83 LYS A CA 1
ATOM 658 C C . LYS A 1 83 ? -13.265 -0.239 7.746 1.00 71.75 83 LYS A C 1
ATOM 660 O O . LYS A 1 83 ? -12.293 -0.583 8.403 1.00 71.75 83 LYS A O 1
ATOM 665 N N . VAL A 1 84 ? -13.575 -0.784 6.576 1.00 74.88 84 VAL A N 1
ATOM 666 C CA . VAL A 1 84 ? -12.709 -1.763 5.924 1.00 74.88 84 VAL A CA 1
ATOM 667 C C . VAL A 1 84 ? -11.636 -1.000 5.159 1.00 74.88 84 VAL A C 1
ATOM 669 O O . VAL A 1 84 ? -11.957 -0.218 4.259 1.00 74.88 84 VAL A O 1
ATOM 672 N N . SER A 1 85 ? -10.374 -1.237 5.503 1.00 71.50 85 SER A N 1
ATOM 673 C CA . SER A 1 85 ? -9.234 -0.817 4.692 1.00 71.50 85 SER A CA 1
ATOM 674 C C . SER A 1 85 ? -9.208 -1.616 3.398 1.00 71.50 85 SER A C 1
ATOM 676 O O . SER A 1 85 ? -8.729 -2.748 3.342 1.00 71.50 85 SER A O 1
ATOM 678 N N . TYR A 1 86 ? -9.775 -1.039 2.343 1.00 80.12 86 TYR A N 1
ATOM 679 C CA . TYR A 1 86 ? -9.704 -1.628 1.015 1.00 80.12 86 TYR A CA 1
ATOM 680 C C . TYR A 1 86 ? -8.274 -1.537 0.476 1.00 80.12 86 TYR A C 1
ATOM 682 O O . TYR A 1 86 ? -7.551 -0.573 0.734 1.00 80.12 86 TYR A O 1
ATOM 690 N N . ARG A 1 87 ? -7.889 -2.548 -0.302 1.00 83.94 87 ARG A N 1
ATOM 691 C CA . ARG A 1 87 ? -6.650 -2.590 -1.081 1.00 83.94 87 ARG A CA 1
ATOM 692 C C . ARG A 1 87 ? -6.987 -2.801 -2.547 1.00 83.94 87 ARG A C 1
ATOM 694 O O . ARG A 1 87 ? -7.965 -3.473 -2.876 1.00 83.94 87 ARG A O 1
ATOM 701 N N . GLU A 1 88 ? -6.177 -2.227 -3.421 1.00 85.44 88 GLU A N 1
ATOM 702 C CA . GLU A 1 88 ? -6.274 -2.436 -4.863 1.00 85.44 88 GLU A CA 1
ATOM 703 C C . GLU A 1 88 ? -5.217 -3.465 -5.290 1.00 85.44 88 GLU A C 1
ATOM 705 O O . GLU A 1 88 ? -4.088 -3.429 -4.815 1.00 85.44 88 GLU A O 1
ATOM 710 N N . ALA A 1 89 ? -5.566 -4.393 -6.179 1.00 88.38 89 ALA A N 1
ATOM 711 C CA . ALA A 1 89 ? -4.616 -5.347 -6.746 1.00 88.38 89 ALA A CA 1
ATOM 712 C C . ALA A 1 89 ? -4.936 -5.575 -8.229 1.00 88.38 89 ALA A C 1
ATOM 714 O O . ALA A 1 89 ? -6.118 -5.639 -8.592 1.00 88.38 89 ALA A O 1
ATOM 715 N N . PRO A 1 90 ? -3.918 -5.709 -9.096 1.00 87.94 90 PRO A N 1
ATOM 716 C CA . PRO A 1 90 ? -4.149 -6.014 -10.498 1.00 87.94 90 PRO A CA 1
ATOM 717 C C . PRO A 1 90 ? -4.691 -7.444 -10.629 1.00 87.94 90 PRO A C 1
ATOM 719 O O . PRO A 1 90 ? -4.427 -8.310 -9.798 1.00 87.94 90 PRO A O 1
ATOM 722 N N . GLN A 1 91 ? -5.464 -7.711 -11.681 1.00 87.62 91 GLN A N 1
ATOM 723 C CA . GLN A 1 91 ? -6.064 -9.038 -11.901 1.00 87.62 91 GLN A CA 1
ATOM 724 C C . GLN A 1 91 ? -5.363 -9.853 -12.984 1.00 87.62 91 GLN A C 1
ATOM 726 O O . GLN A 1 91 ? -5.479 -11.077 -13.018 1.00 87.62 91 GLN A O 1
ATOM 731 N N . LYS A 1 92 ? -4.696 -9.177 -13.918 1.00 90.31 92 LYS A N 1
ATOM 732 C CA . LYS A 1 92 ? -4.100 -9.787 -15.103 1.00 90.31 92 LYS A CA 1
ATOM 733 C C . LYS A 1 92 ? -2.732 -9.191 -15.346 1.00 90.31 92 LYS A C 1
ATOM 735 O O . LYS A 1 92 ? -2.467 -8.057 -14.964 1.00 90.31 92 LYS A O 1
ATOM 740 N N . GLU A 1 93 ? -1.901 -9.980 -16.002 1.00 93.06 93 GLU A N 1
ATOM 741 C CA . GLU A 1 93 ? -0.646 -9.501 -16.546 1.00 93.06 93 GLU A CA 1
ATOM 742 C C . GLU A 1 93 ? -0.902 -8.550 -17.722 1.00 93.06 93 GLU A C 1
ATOM 744 O O . GLU A 1 93 ? -1.713 -8.856 -18.602 1.00 93.06 93 GLU A O 1
ATOM 749 N N . VAL A 1 94 ? -0.224 -7.401 -17.722 1.00 94.31 94 VAL A N 1
ATOM 750 C CA . VAL A 1 94 ? -0.328 -6.382 -18.770 1.00 94.31 94 VAL A CA 1
ATOM 751 C C . VAL A 1 94 ? 1.065 -5.890 -19.146 1.00 94.31 94 VAL A C 1
ATOM 753 O O . VAL A 1 94 ? 1.818 -5.390 -18.309 1.00 94.31 94 VAL A O 1
ATOM 756 N N . GLU A 1 95 ? 1.406 -6.015 -20.426 1.00 94.19 95 GLU A N 1
ATOM 757 C CA . GLU A 1 95 ? 2.608 -5.407 -20.992 1.00 94.19 95 GLU A CA 1
ATOM 758 C C . GLU A 1 95 ? 2.404 -3.902 -21.178 1.00 94.19 95 GLU A C 1
ATOM 760 O O . GLU A 1 95 ? 1.358 -3.455 -21.655 1.00 94.19 95 GLU A O 1
ATOM 765 N N . PHE A 1 96 ? 3.424 -3.115 -20.851 1.00 93.62 96 PHE A N 1
ATOM 766 C CA . PHE A 1 96 ? 3.398 -1.668 -21.009 1.00 93.62 96 PHE A CA 1
ATOM 767 C C . PHE A 1 96 ? 4.579 -1.171 -21.835 1.00 93.62 96 PHE A C 1
ATOM 769 O O . PHE A 1 96 ? 5.695 -1.688 -21.772 1.00 93.62 96 PHE A O 1
ATOM 776 N N . ASN A 1 97 ? 4.326 -0.110 -22.595 1.00 94.38 97 ASN A N 1
ATOM 777 C CA . ASN A 1 97 ? 5.327 0.642 -23.334 1.00 94.38 97 ASN A CA 1
ATOM 778 C C . ASN A 1 97 ? 5.005 2.125 -23.162 1.00 94.38 97 ASN A C 1
ATOM 780 O O . ASN A 1 97 ? 4.117 2.658 -23.830 1.00 94.38 97 ASN A O 1
ATOM 784 N N . TYR A 1 98 ? 5.694 2.771 -22.223 1.00 94.44 98 TYR A N 1
ATOM 785 C CA . TYR A 1 98 ? 5.363 4.125 -21.805 1.00 94.44 98 TYR A CA 1
ATOM 786 C C . TYR A 1 98 ? 6.534 5.081 -21.990 1.00 94.44 98 TYR A C 1
ATOM 788 O O . TYR A 1 98 ? 7.654 4.854 -21.521 1.00 94.44 98 TYR A O 1
ATOM 796 N N . LYS A 1 99 ? 6.254 6.198 -22.668 1.00 92.88 99 LYS A N 1
ATOM 797 C CA . LYS A 1 99 ? 7.231 7.229 -23.010 1.00 92.88 99 LYS A CA 1
ATOM 798 C C . LYS A 1 99 ? 6.814 8.582 -22.454 1.00 92.88 99 LYS A C 1
ATOM 800 O O . LYS A 1 99 ? 5.941 9.258 -22.992 1.00 92.88 99 LYS A O 1
ATOM 805 N N . HIS A 1 100 ? 7.548 9.042 -21.452 1.00 90.56 100 HIS A N 1
ATOM 806 C CA . HIS A 1 100 ? 7.451 10.398 -20.938 1.00 90.56 100 HIS A CA 1
ATOM 807 C C . HIS A 1 100 ? 8.360 11.335 -21.739 1.00 90.56 100 HIS A C 1
ATOM 809 O O . HIS A 1 100 ? 9.583 11.324 -21.579 1.00 90.56 100 HIS A O 1
ATOM 815 N N . LYS A 1 101 ? 7.767 12.166 -22.605 1.00 88.69 101 LYS A N 1
ATOM 816 C CA . LYS A 1 101 ? 8.475 13.241 -23.316 1.00 88.69 101 LYS A CA 1
ATOM 817 C C . LYS A 1 101 ? 7.803 14.584 -23.045 1.00 88.69 101 LYS A C 1
ATOM 819 O O . LYS A 1 101 ? 6.688 14.821 -23.502 1.00 88.69 101 LYS A O 1
ATOM 824 N N . LYS A 1 102 ? 8.500 15.497 -22.365 1.00 83.88 102 LYS A N 1
ATOM 825 C CA . LYS A 1 102 ? 8.092 16.905 -22.242 1.00 83.88 102 LYS A CA 1
ATOM 826 C C . LYS A 1 102 ? 9.218 17.810 -22.714 1.00 83.88 102 LYS A C 1
ATOM 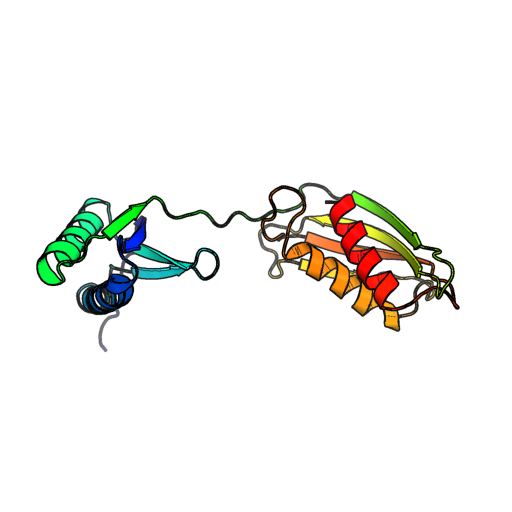828 O O . LYS A 1 102 ? 10.327 17.761 -22.195 1.00 83.88 102 LYS A O 1
ATOM 833 N N . GLN A 1 103 ? 8.902 18.648 -23.693 1.00 71.12 103 GLN A N 1
ATOM 834 C CA . GLN A 1 103 ? 9.814 19.636 -24.253 1.00 71.12 103 GLN A CA 1
ATOM 835 C C . GLN A 1 103 ? 9.188 21.024 -24.081 1.00 71.12 103 GLN A C 1
ATOM 837 O O . GLN A 1 103 ? 8.630 21.605 -25.004 1.00 71.12 103 GLN A O 1
ATOM 842 N N . THR A 1 104 ? 9.215 21.532 -22.853 1.00 61.00 104 THR A N 1
ATOM 843 C CA . THR A 1 104 ? 9.094 22.974 -22.583 1.00 61.00 104 THR A CA 1
ATOM 844 C C . THR A 1 104 ? 10.470 23.592 -22.791 1.00 61.00 104 THR A C 1
ATOM 846 O O . THR A 1 104 ? 11.443 22.931 -22.464 1.00 61.00 104 THR A O 1
ATOM 849 N N . GLY A 1 105 ? 10.570 24.815 -23.325 1.00 65.88 105 GLY A N 1
ATOM 850 C CA . GLY A 1 105 ? 11.808 25.436 -23.844 1.00 65.88 105 GLY A CA 1
ATOM 851 C C . GLY A 1 105 ? 13.025 25.614 -22.905 1.00 65.88 105 GLY A C 1
ATOM 852 O O . GLY A 1 105 ? 13.885 26.428 -23.218 1.00 65.88 105 GLY A O 1
ATOM 853 N N . GLY A 1 106 ? 13.103 24.896 -21.779 1.00 69.44 106 GLY A N 1
ATOM 854 C CA . GLY A 1 106 ? 14.298 24.673 -20.955 1.00 69.44 106 GLY A CA 1
ATOM 855 C C . GLY A 1 106 ? 14.813 23.225 -21.062 1.00 69.44 106 GLY A C 1
ATOM 856 O O . GLY A 1 106 ? 14.688 22.607 -22.116 1.00 69.44 106 GLY A O 1
ATOM 857 N N . SER A 1 107 ? 15.391 22.676 -19.980 1.00 67.12 107 SER A N 1
ATOM 858 C CA . SER A 1 107 ? 15.862 21.278 -19.925 1.00 67.12 107 SER A CA 1
ATOM 859 C C . SER A 1 107 ? 14.746 20.304 -20.310 1.00 67.12 107 SER A C 1
ATOM 861 O O . SER A 1 107 ? 13.676 20.309 -19.690 1.00 67.12 107 SER A O 1
ATOM 863 N N . GLY A 1 108 ? 14.986 19.484 -21.334 1.00 77.81 108 GLY A N 1
ATOM 864 C CA . GLY A 1 108 ? 14.035 18.474 -21.772 1.00 77.81 108 GLY A CA 1
ATOM 865 C C . GLY A 1 108 ? 13.806 17.412 -20.700 1.00 77.81 108 GLY A C 1
ATOM 866 O O . GLY A 1 108 ? 14.626 17.204 -19.807 1.00 77.81 108 GLY A O 1
ATOM 867 N N . GLN A 1 109 ? 12.650 16.755 -20.769 1.00 86.31 109 GLN A N 1
ATOM 868 C CA . GLN A 1 109 ? 12.382 15.535 -20.018 1.00 86.31 109 GLN A CA 1
ATOM 869 C C . GLN A 1 109 ? 12.126 14.405 -21.000 1.00 86.31 109 GLN A C 1
ATOM 871 O O . GLN A 1 109 ? 11.172 14.460 -21.780 1.00 86.31 109 GLN A O 1
ATOM 876 N N . TYR A 1 110 ? 12.967 13.382 -20.928 1.00 90.38 110 TYR A N 1
ATOM 877 C CA . TYR A 1 110 ? 12.842 12.160 -21.697 1.00 90.38 110 TYR A CA 1
ATOM 878 C C . TYR A 1 110 ? 13.048 10.946 -20.798 1.00 90.38 110 TYR A C 1
ATOM 880 O O . TYR A 1 110 ? 14.095 10.796 -20.170 1.00 90.38 110 TYR A O 1
ATOM 888 N N . ALA A 1 111 ? 12.071 10.054 -20.775 1.00 92.25 111 ALA A N 1
ATOM 889 C CA . ALA A 1 111 ? 12.200 8.727 -20.201 1.00 92.25 111 ALA A CA 1
ATOM 890 C C . ALA A 1 111 ? 11.272 7.779 -20.956 1.00 92.25 111 ALA A C 1
ATOM 892 O O . ALA A 1 111 ? 10.179 8.160 -21.369 1.00 92.25 111 ALA A O 1
ATOM 893 N N . HIS A 1 112 ? 11.714 6.548 -21.160 1.00 93.88 112 HIS A N 1
ATOM 894 C CA . HIS A 1 112 ? 10.937 5.534 -21.855 1.00 93.88 112 HIS A CA 1
ATOM 895 C C . HIS A 1 112 ? 11.227 4.189 -21.209 1.00 93.88 112 HIS A C 1
ATOM 897 O O . HIS A 1 112 ? 12.394 3.804 -21.118 1.00 93.88 112 HIS A O 1
ATOM 903 N N . ILE A 1 113 ? 10.172 3.523 -20.749 1.00 93.88 113 ILE A N 1
ATOM 904 C CA . ILE A 1 113 ? 10.233 2.230 -20.075 1.00 93.88 113 ILE A CA 1
ATOM 905 C C . ILE A 1 113 ? 9.259 1.266 -20.741 1.00 93.88 113 ILE A C 1
ATOM 907 O O . ILE A 1 113 ? 8.160 1.646 -21.146 1.00 93.88 113 ILE A O 1
ATOM 911 N N . VAL A 1 114 ? 9.688 0.019 -20.862 1.00 94.25 114 VAL A N 1
ATOM 912 C CA . VAL A 1 114 ? 8.926 -1.072 -21.454 1.00 94.25 114 VAL A CA 1
ATOM 913 C C . VAL A 1 114 ? 9.066 -2.277 -20.542 1.00 94.25 114 VAL A C 1
ATOM 915 O O . VAL A 1 114 ? 10.157 -2.586 -20.054 1.00 94.25 114 VAL A O 1
ATOM 918 N N . GLY A 1 115 ? 7.963 -2.958 -20.289 1.00 94.25 115 GLY A N 1
ATOM 919 C CA . GLY A 1 115 ? 7.940 -3.979 -19.265 1.00 94.25 115 GLY A CA 1
ATOM 920 C C . GLY A 1 115 ? 6.592 -4.645 -19.127 1.00 94.25 115 GLY A C 1
ATOM 921 O O . GLY A 1 115 ? 5.755 -4.577 -20.026 1.00 94.25 115 GLY A O 1
ATOM 922 N N . VAL A 1 116 ? 6.411 -5.305 -17.994 1.00 94.38 116 VAL A N 1
ATOM 923 C CA . VAL A 1 116 ? 5.187 -6.022 -17.669 1.00 94.38 116 VAL A CA 1
ATOM 924 C C . VAL A 1 116 ? 4.797 -5.771 -16.217 1.00 94.38 116 VAL A C 1
ATOM 926 O O . VAL A 1 116 ? 5.644 -5.742 -15.320 1.00 94.38 116 VAL A O 1
ATOM 929 N N . LEU A 1 117 ? 3.509 -5.524 -16.005 1.00 93.69 117 LEU A N 1
ATOM 930 C CA . LEU A 1 117 ? 2.886 -5.429 -14.695 1.00 93.69 117 LEU A CA 1
ATOM 931 C C . LEU A 1 117 ? 2.095 -6.716 -14.474 1.00 93.69 117 LEU A C 1
ATOM 933 O O . LEU A 1 117 ? 1.148 -7.000 -15.206 1.00 93.69 117 LEU A O 1
ATOM 937 N N . THR A 1 118 ? 2.494 -7.495 -13.475 1.00 92.75 118 THR A N 1
ATOM 938 C CA . THR A 1 118 ? 1.929 -8.821 -13.197 1.00 92.75 118 THR A CA 1
ATOM 939 C C . THR A 1 118 ? 1.364 -8.854 -11.775 1.00 92.75 118 THR A C 1
ATOM 941 O O . THR A 1 118 ? 1.988 -8.310 -10.860 1.00 92.75 118 THR A O 1
ATOM 944 N N . PRO A 1 119 ? 0.204 -9.488 -11.536 1.00 92.62 119 PRO A N 1
ATOM 945 C CA . PRO A 1 119 ? -0.279 -9.727 -10.182 1.00 92.62 119 PRO A CA 1
ATOM 946 C C . PRO A 1 119 ? 0.589 -10.742 -9.438 1.00 92.62 119 PRO A C 1
ATOM 948 O O . PRO A 1 119 ? 0.985 -11.768 -9.990 1.00 92.62 119 PRO A O 1
ATOM 951 N N . LEU A 1 120 ? 0.849 -10.471 -8.162 1.00 91.38 120 LEU A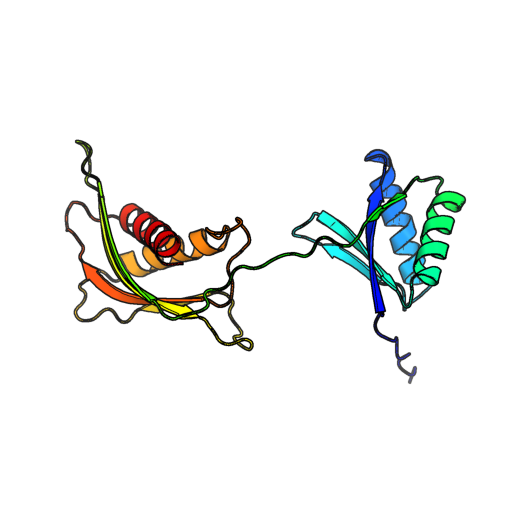 N 1
ATOM 952 C CA . LEU A 1 120 ? 1.488 -11.418 -7.254 1.00 91.38 120 LEU A CA 1
ATOM 953 C C . LEU A 1 120 ? 0.453 -12.399 -6.672 1.00 91.38 120 LEU A C 1
ATOM 955 O O . LEU A 1 120 ? -0.735 -12.060 -6.528 1.00 91.38 120 LEU A O 1
ATOM 959 N N . PRO A 1 121 ? 0.883 -13.626 -6.327 1.00 87.06 121 PRO A N 1
ATOM 960 C CA . PRO A 1 121 ? 0.008 -14.597 -5.684 1.00 87.06 121 PRO A CA 1
ATOM 961 C C . PRO A 1 121 ? -0.439 -14.110 -4.293 1.00 87.06 121 PRO A C 1
ATOM 963 O O . PRO A 1 121 ? 0.045 -13.102 -3.781 1.00 87.06 121 PRO A O 1
ATOM 966 N N . GLU A 1 122 ? -1.440 -14.769 -3.711 1.00 79.62 122 GLU A N 1
ATOM 967 C CA . GLU A 1 122 ? -2.025 -14.361 -2.419 1.00 79.62 122 GLU A CA 1
ATOM 968 C C . GLU A 1 122 ? -1.068 -14.527 -1.236 1.00 79.62 122 GLU A C 1
ATOM 970 O O . GLU A 1 122 ? -1.200 -13.825 -0.242 1.00 79.62 122 GLU A O 1
ATOM 975 N N . ASP A 1 123 ? -0.098 -15.425 -1.365 1.00 82.12 123 ASP A N 1
ATOM 976 C CA . ASP A 1 123 ? 0.905 -15.774 -0.363 1.00 82.12 123 ASP A CA 1
ATOM 977 C C . ASP A 1 123 ? 2.237 -15.026 -0.547 1.00 82.12 123 ASP A C 1
ATOM 979 O O . ASP A 1 123 ? 3.229 -15.372 0.093 1.00 82.12 123 ASP A O 1
ATOM 983 N N . AL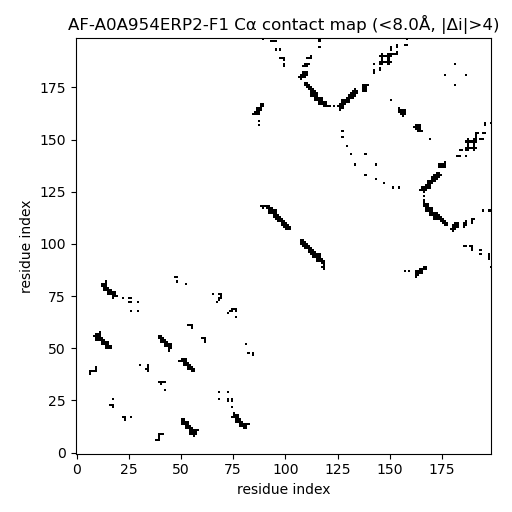A A 1 124 ? 2.288 -14.009 -1.416 1.00 82.19 124 ALA A N 1
ATOM 984 C CA . ALA A 1 124 ? 3.499 -13.215 -1.598 1.00 82.19 124 ALA A CA 1
ATOM 985 C C . ALA A 1 124 ? 3.855 -12.443 -0.314 1.00 82.19 124 ALA A C 1
ATOM 987 O O . ALA A 1 124 ? 3.037 -11.699 0.222 1.00 82.19 124 ALA A O 1
ATOM 988 N N . GLU A 1 125 ? 5.104 -12.581 0.140 1.00 79.12 125 GLU A N 1
ATOM 989 C CA . GLU A 1 125 ? 5.613 -11.899 1.341 1.00 79.12 125 GLU A CA 1
ATOM 990 C C . GLU A 1 125 ? 5.698 -10.372 1.168 1.00 79.12 125 GLU A C 1
ATOM 992 O O . GLU A 1 125 ? 5.580 -9.622 2.136 1.00 79.12 125 GLU A O 1
ATOM 997 N N . GLU A 1 126 ? 5.888 -9.900 -0.068 1.00 84.88 126 GLU A N 1
ATOM 998 C CA . GLU A 1 126 ? 6.013 -8.481 -0.397 1.00 84.88 126 GLU A CA 1
ATOM 999 C C . GLU A 1 126 ? 4.792 -7.962 -1.167 1.00 84.88 126 GLU A C 1
ATOM 1001 O O . GLU A 1 126 ? 4.382 -8.519 -2.185 1.00 84.88 126 GLU A O 1
ATOM 1006 N N . ALA A 1 127 ? 4.251 -6.822 -0.727 1.00 84.56 127 ALA A N 1
ATOM 1007 C CA . ALA A 1 127 ? 3.111 -6.172 -1.376 1.00 84.56 127 ALA A CA 1
ATOM 1008 C C . ALA A 1 127 ? 3.450 -5.552 -2.749 1.00 84.56 127 ALA A C 1
ATOM 1010 O O . ALA A 1 127 ? 2.575 -5.425 -3.606 1.00 84.56 127 ALA A O 1
ATOM 1011 N N . PHE A 1 128 ? 4.706 -5.156 -2.967 1.00 91.19 128 PHE A N 1
ATOM 1012 C CA . PHE A 1 128 ? 5.193 -4.597 -4.229 1.00 91.19 128 PHE A CA 1
ATOM 1013 C C . PHE A 1 128 ? 6.589 -5.137 -4.518 1.00 91.19 128 PHE A C 1
ATOM 1015 O O . PHE A 1 128 ? 7.516 -4.869 -3.755 1.00 91.19 128 PHE A O 1
ATOM 1022 N N . VAL A 1 129 ? 6.738 -5.828 -5.647 1.00 92.81 129 VAL A N 1
ATOM 1023 C CA . VAL A 1 129 ? 8.020 -6.362 -6.119 1.00 92.81 129 VAL A CA 1
ATOM 1024 C C . VAL A 1 129 ? 8.440 -5.611 -7.376 1.00 92.81 129 VAL A C 1
ATOM 1026 O O . VAL A 1 129 ? 7.673 -5.512 -8.334 1.00 92.81 129 VAL A O 1
ATOM 1029 N N . PHE A 1 130 ? 9.669 -5.102 -7.392 1.00 94.06 130 PHE A N 1
ATOM 1030 C CA . PHE A 1 130 ? 10.273 -4.491 -8.573 1.00 94.06 130 PHE A CA 1
ATOM 1031 C C . PHE A 1 130 ? 11.385 -5.385 -9.113 1.00 94.06 130 PHE A C 1
ATOM 1033 O O . PHE A 1 130 ? 12.287 -5.768 -8.372 1.00 94.06 130 PHE A O 1
ATOM 1040 N N . GLU A 1 131 ? 11.340 -5.683 -10.408 1.00 93.56 131 GLU A N 1
ATOM 1041 C CA . GLU A 1 131 ? 12.403 -6.414 -11.096 1.00 93.56 131 GLU A CA 1
ATOM 1042 C C . GLU A 1 131 ? 12.887 -5.635 -12.317 1.00 93.56 131 GLU A C 1
ATOM 1044 O O . GLU A 1 131 ? 12.111 -5.030 -13.057 1.00 93.56 131 GLU A O 1
ATOM 1049 N N . GLU A 1 132 ? 14.193 -5.676 -12.550 1.00 91.75 132 GLU A N 1
ATOM 1050 C CA . GLU A 1 132 ? 14.807 -5.169 -13.769 1.00 91.75 132 GLU A CA 1
ATOM 1051 C C . GLU A 1 132 ? 15.369 -6.346 -14.568 1.00 91.75 132 GLU A C 1
ATOM 1053 O O . GLU A 1 132 ? 16.017 -7.225 -14.005 1.00 91.75 132 GLU A O 1
ATOM 1058 N N . ASN A 1 133 ? 15.119 -6.356 -15.874 1.00 89.94 133 ASN A N 1
ATOM 1059 C CA . ASN A 1 133 ? 15.702 -7.290 -16.834 1.00 89.94 133 ASN A CA 1
ATOM 1060 C C . ASN A 1 133 ? 16.319 -6.517 -18.012 1.00 89.94 133 ASN A C 1
ATOM 1062 O O . ASN A 1 133 ? 16.182 -6.911 -19.172 1.00 89.94 133 ASN A O 1
ATOM 1066 N N . ILE A 1 134 ? 16.966 -5.378 -17.742 1.00 86.62 134 ILE A N 1
ATOM 1067 C CA . ILE A 1 134 ? 17.406 -4.449 -18.790 1.00 86.62 134 ILE A CA 1
ATOM 1068 C C . ILE A 1 134 ? 18.653 -4.998 -19.486 1.00 86.62 134 ILE A C 1
ATOM 1070 O O . ILE A 1 134 ? 19.769 -4.999 -18.958 1.00 86.62 134 ILE A O 1
ATOM 1074 N N . VAL A 1 135 ? 18.483 -5.404 -20.740 1.00 79.44 135 VAL A N 1
ATOM 1075 C CA . VAL A 1 135 ? 19.569 -5.941 -21.565 1.00 79.44 135 VAL A CA 1
ATOM 1076 C C . VAL A 1 135 ? 20.375 -4.799 -22.210 1.00 79.44 135 VAL A C 1
ATOM 1078 O O . VAL A 1 135 ? 19.830 -3.777 -22.624 1.00 79.44 135 VAL A O 1
ATOM 1081 N N . GLN A 1 136 ? 21.702 -4.961 -22.312 1.00 73.19 136 GLN A N 1
ATOM 1082 C CA . GLN A 1 136 ? 22.625 -4.050 -23.026 1.00 73.19 136 GLN A CA 1
ATOM 1083 C C . GLN A 1 136 ? 22.740 -2.606 -22.493 1.00 73.19 136 GLN A C 1
ATOM 1085 O O . GLN A 1 136 ? 23.329 -1.760 -23.160 1.00 73.19 136 GLN A O 1
ATOM 1090 N N . GLY A 1 137 ? 22.234 -2.299 -21.294 1.00 75.81 137 GLY A N 1
ATOM 1091 C CA . GLY A 1 137 ? 22.389 -0.961 -20.706 1.00 75.81 137 GLY A CA 1
ATOM 1092 C C . GLY A 1 137 ? 21.602 0.135 -21.434 1.00 75.81 137 GLY A C 1
ATOM 1093 O O . GLY A 1 137 ? 21.973 1.305 -21.374 1.00 75.81 137 GLY A O 1
ATOM 1094 N N . ARG A 1 138 ? 20.500 -0.234 -22.104 1.00 83.56 138 ARG A N 1
ATOM 1095 C CA . ARG A 1 138 ? 19.579 0.702 -22.777 1.00 83.56 138 ARG A CA 1
ATOM 1096 C C . ARG A 1 138 ? 18.950 1.736 -21.847 1.00 83.56 138 ARG A C 1
ATOM 1098 O O . ARG A 1 138 ? 18.473 2.765 -22.312 1.00 83.56 138 ARG A O 1
ATOM 1105 N N . ILE A 1 139 ? 18.965 1.468 -20.548 1.00 87.56 139 ILE A N 1
ATOM 1106 C CA . ILE A 1 139 ? 18.767 2.454 -19.495 1.00 87.56 139 ILE A CA 1
ATOM 1107 C C . ILE A 1 139 ? 19.999 2.364 -18.583 1.00 87.56 139 ILE A C 1
ATOM 1109 O O . ILE A 1 139 ? 20.322 1.273 -18.103 1.00 87.56 139 ILE A O 1
ATOM 1113 N N . PRO A 1 140 ? 20.703 3.480 -18.326 1.00 88.56 140 PRO A N 1
ATOM 1114 C CA . PRO A 1 140 ? 21.778 3.518 -17.348 1.00 88.56 140 PRO A CA 1
ATOM 1115 C C . PRO A 1 140 ? 21.303 3.043 -15.971 1.00 88.56 140 PRO A C 1
ATOM 1117 O O . PRO A 1 140 ? 20.279 3.509 -15.470 1.00 88.56 140 PRO A O 1
ATOM 1120 N N . LYS A 1 141 ? 22.079 2.165 -15.321 1.00 88.44 141 LYS A N 1
ATOM 1121 C CA . LYS A 1 141 ? 21.730 1.577 -14.010 1.00 88.44 141 LYS A CA 1
ATOM 1122 C C . LYS A 1 141 ? 21.441 2.615 -12.922 1.00 88.44 141 LYS A C 1
ATOM 1124 O O . LYS A 1 141 ? 20.688 2.335 -12.001 1.00 88.44 141 LYS A O 1
ATOM 1129 N N . GLN A 1 142 ? 21.994 3.820 -13.052 1.00 89.19 142 GLN A N 1
ATOM 1130 C CA . GLN A 1 142 ? 21.726 4.941 -12.148 1.00 89.19 142 GLN A CA 1
ATOM 1131 C C . GLN A 1 142 ? 20.252 5.382 -12.125 1.00 89.19 142 GLN A C 1
ATOM 1133 O O . GLN A 1 142 ? 19.795 5.873 -11.102 1.00 89.19 142 GLN A O 1
ATOM 1138 N N . TYR A 1 143 ? 19.498 5.174 -13.212 1.00 90.31 143 TYR A N 1
ATOM 1139 C CA . TYR A 1 143 ? 18.094 5.582 -13.307 1.00 90.31 143 TYR A CA 1
ATOM 1140 C C . TYR A 1 143 ? 17.111 4.493 -12.872 1.00 90.31 143 TYR A C 1
ATOM 1142 O O . TYR A 1 143 ? 15.942 4.795 -12.645 1.00 90.31 143 TYR A O 1
ATOM 1150 N N . VAL A 1 144 ? 17.560 3.243 -12.723 1.00 91.38 144 VAL A N 1
ATOM 1151 C CA . VAL A 1 144 ? 16.700 2.119 -12.315 1.00 91.38 144 VAL A CA 1
ATOM 1152 C C . VAL A 1 144 ? 16.060 2.355 -10.936 1.00 91.38 144 VAL A C 1
ATOM 1154 O O . VAL A 1 144 ? 14.835 2.254 -10.850 1.00 91.38 144 VAL A O 1
ATOM 1157 N N . PRO A 1 145 ? 16.798 2.796 -9.894 1.00 93.81 145 PRO A N 1
ATOM 1158 C CA . PRO A 1 145 ? 16.192 3.134 -8.602 1.00 93.81 145 PRO A CA 1
ATOM 1159 C C . PRO A 1 145 ? 15.174 4.277 -8.695 1.00 93.81 145 PRO A C 1
ATOM 1161 O O . PRO A 1 145 ? 14.202 4.321 -7.944 1.00 93.81 145 PRO A O 1
ATOM 1164 N N . SER A 1 146 ? 15.375 5.211 -9.630 1.00 94.25 146 SER A N 1
ATOM 1165 C CA . SER A 1 146 ? 14.446 6.319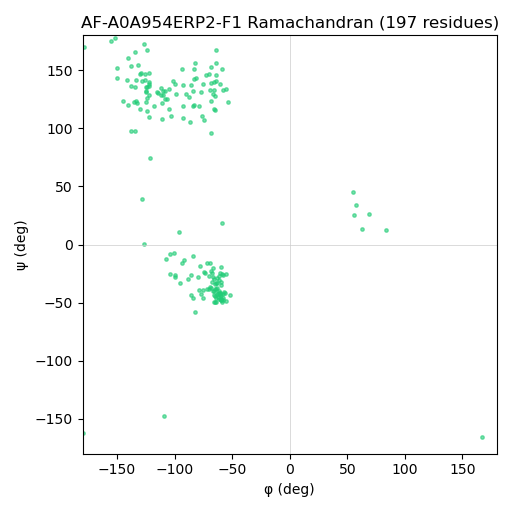 -9.864 1.00 94.25 146 SER A CA 1
ATOM 1166 C C . SER A 1 146 ? 13.122 5.822 -10.458 1.00 94.25 146 SER A C 1
ATOM 1168 O O . SER A 1 146 ? 12.066 6.315 -10.063 1.00 94.25 146 SER A O 1
ATOM 1170 N N . ILE A 1 147 ? 13.153 4.814 -11.340 1.00 93.12 147 ILE A N 1
ATOM 1171 C CA . ILE A 1 147 ? 11.946 4.155 -11.872 1.00 93.12 147 ILE A CA 1
ATOM 1172 C C . ILE A 1 147 ? 11.208 3.416 -10.754 1.00 93.12 147 ILE A C 1
ATOM 1174 O O . ILE A 1 147 ? 10.007 3.628 -10.587 1.00 93.12 147 ILE A O 1
ATOM 1178 N N . GLU A 1 148 ? 11.925 2.604 -9.969 1.00 94.06 148 GLU A N 1
ATOM 1179 C CA . GLU A 1 148 ? 11.349 1.873 -8.834 1.00 94.06 148 GLU A CA 1
ATOM 1180 C C . GLU A 1 148 ? 10.661 2.834 -7.863 1.00 94.06 148 GLU A C 1
ATOM 1182 O O . GLU A 1 148 ? 9.507 2.629 -7.493 1.00 94.06 148 GLU A O 1
ATOM 1187 N N . LYS A 1 149 ? 11.341 3.924 -7.492 1.00 94.50 149 LYS A N 1
ATOM 1188 C CA . LYS A 1 149 ? 10.780 4.941 -6.604 1.00 94.50 149 LYS A CA 1
ATOM 1189 C C . LYS A 1 149 ? 9.487 5.532 -7.165 1.00 94.50 149 LYS A C 1
ATOM 1191 O O . LYS A 1 149 ? 8.531 5.710 -6.418 1.00 94.50 149 LYS A O 1
ATOM 1196 N N . GLY A 1 150 ? 9.443 5.816 -8.466 1.00 92.88 150 GLY A N 1
ATOM 1197 C CA . GLY A 1 150 ? 8.242 6.315 -9.135 1.00 92.88 150 GLY A CA 1
ATOM 1198 C C . GLY A 1 150 ? 7.077 5.326 -9.086 1.00 92.88 150 GLY A C 1
ATOM 1199 O O . GLY A 1 150 ? 5.956 5.713 -8.757 1.00 92.88 150 GLY A O 1
ATOM 1200 N N . ALA A 1 151 ? 7.346 4.050 -9.369 1.00 92.25 151 ALA A N 1
ATOM 1201 C CA . ALA A 1 151 ? 6.346 2.988 -9.304 1.00 92.25 151 ALA A CA 1
ATOM 1202 C C . ALA A 1 151 ? 5.846 2.765 -7.864 1.00 92.25 151 ALA A C 1
ATOM 1204 O O . ALA A 1 151 ? 4.642 2.728 -7.631 1.00 92.25 151 ALA A O 1
ATOM 1205 N N . ARG A 1 152 ? 6.749 2.732 -6.877 1.00 92.56 152 ARG A N 1
ATOM 1206 C CA . ARG A 1 152 ? 6.408 2.595 -5.451 1.00 92.56 152 ARG A CA 1
ATOM 1207 C C . ARG A 1 152 ? 5.627 3.799 -4.914 1.00 92.56 152 ARG A C 1
ATOM 1209 O O . ARG A 1 152 ? 4.746 3.649 -4.081 1.00 92.56 152 ARG A O 1
ATOM 1216 N N . GLU A 1 153 ? 5.888 5.008 -5.403 1.00 91.38 153 GLU A N 1
ATOM 1217 C CA . GLU A 1 153 ? 5.055 6.176 -5.078 1.00 91.38 153 GLU A CA 1
ATOM 1218 C C . GLU A 1 153 ? 3.633 6.054 -5.648 1.00 91.38 153 GLU A C 1
ATOM 1220 O O . GLU A 1 153 ? 2.687 6.600 -5.07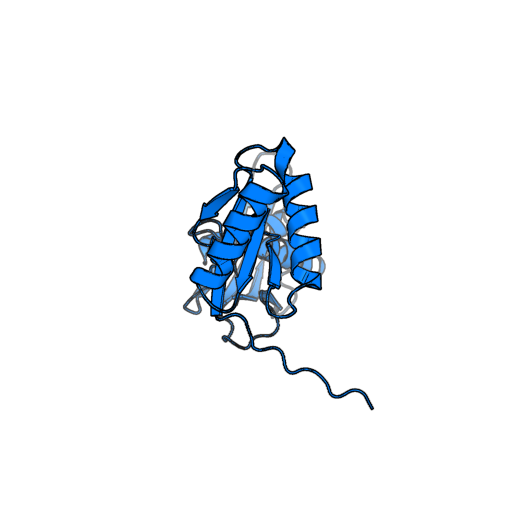4 1.00 91.38 153 GLU A O 1
ATOM 1225 N N . ALA A 1 154 ? 3.461 5.348 -6.769 1.00 89.69 154 ALA A N 1
ATOM 1226 C CA . ALA A 1 154 ? 2.149 5.106 -7.352 1.00 89.69 154 ALA A CA 1
ATOM 1227 C C . ALA A 1 154 ? 1.334 4.058 -6.577 1.00 89.69 154 ALA A C 1
ATOM 1229 O O . ALA A 1 154 ? 0.109 4.136 -6.614 1.00 89.69 154 ALA A O 1
ATOM 1230 N N . THR A 1 155 ? 1.967 3.150 -5.822 1.00 89.25 155 THR A N 1
ATOM 1231 C CA . THR A 1 155 ? 1.236 2.156 -5.016 1.00 89.25 155 THR A CA 1
ATOM 1232 C C . THR A 1 155 ? 0.573 2.752 -3.780 1.00 89.25 155 THR A C 1
ATOM 1234 O O . THR A 1 155 ? -0.430 2.227 -3.322 1.00 89.25 155 THR A O 1
ATOM 1237 N N . VAL A 1 156 ? 1.061 3.879 -3.250 1.00 87.69 156 VAL A N 1
ATOM 1238 C CA . VAL A 1 156 ? 0.460 4.526 -2.064 1.00 87.69 156 VAL A CA 1
ATOM 1239 C C . VAL A 1 156 ? -0.975 4.990 -2.333 1.00 87.69 156 VAL A C 1
ATOM 1241 O O . VAL A 1 156 ? -1.811 4.990 -1.433 1.00 87.69 156 VAL A O 1
ATOM 1244 N N . LYS A 1 157 ? -1.262 5.403 -3.572 1.00 86.75 157 LYS A N 1
ATOM 1245 C CA . LYS A 1 157 ? -2.586 5.861 -3.991 1.00 86.75 157 LYS A CA 1
ATOM 1246 C C . LYS A 1 157 ? -2.948 5.231 -5.329 1.00 86.75 157 LYS A C 1
ATOM 1248 O O . LYS A 1 157 ? -2.546 5.751 -6.377 1.00 86.75 157 LYS A O 1
ATOM 1253 N N . GLY A 1 158 ? -3.725 4.156 -5.257 1.00 83.12 158 GLY A N 1
ATOM 1254 C CA . GLY A 1 158 ? -4.230 3.416 -6.401 1.00 83.12 158 GLY A CA 1
ATOM 1255 C C . GLY A 1 158 ? -5.075 4.277 -7.342 1.00 83.12 158 GLY A C 1
ATOM 1256 O O . GLY A 1 158 ? -5.659 5.287 -6.926 1.00 83.12 158 GLY A O 1
ATOM 1257 N N . PRO A 1 159 ? -5.093 3.953 -8.641 1.00 83.50 159 PRO A N 1
ATOM 1258 C CA . PRO A 1 159 ? -5.782 4.761 -9.637 1.00 83.50 159 PRO A CA 1
ATOM 1259 C C . PRO A 1 159 ? -7.303 4.557 -9.645 1.00 83.50 159 PRO A C 1
ATOM 1261 O O . PRO A 1 159 ? -7.997 5.430 -10.164 1.00 83.50 159 PRO A O 1
ATOM 1264 N N . VAL A 1 160 ? -7.837 3.463 -9.079 1.00 81.88 160 VAL A N 1
ATOM 1265 C CA . VAL A 1 160 ? -9.272 3.143 -9.182 1.00 81.88 160 VAL A CA 1
ATOM 1266 C C . VAL A 1 160 ? -10.089 3.905 -8.142 1.00 81.88 160 VAL A C 1
ATOM 1268 O O . VAL A 1 160 ? -10.994 4.663 -8.492 1.00 81.88 160 VAL A O 1
ATOM 1271 N N . ALA A 1 161 ? -9.778 3.721 -6.861 1.00 82.50 161 ALA A N 1
ATOM 1272 C CA . ALA A 1 161 ? -10.508 4.317 -5.743 1.00 82.50 161 ALA A CA 1
ATOM 1273 C C . ALA A 1 161 ? -9.592 5.085 -4.775 1.00 82.50 161 ALA A C 1
ATOM 1275 O O . ALA A 1 161 ? -10.072 5.705 -3.825 1.00 82.50 161 ALA A O 1
ATOM 1276 N N . GLY A 1 162 ? -8.285 5.126 -5.049 1.00 82.81 162 GLY A N 1
ATOM 1277 C CA . GLY A 1 162 ? -7.316 5.843 -4.228 1.00 82.81 162 GLY A CA 1
ATOM 1278 C C . GLY A 1 162 ? -6.835 5.051 -3.020 1.00 82.81 162 GLY A C 1
ATOM 1279 O O . GLY A 1 162 ? -6.198 5.650 -2.152 1.00 82.81 162 GLY A O 1
ATOM 1280 N N . PHE A 1 163 ? -7.125 3.751 -2.958 1.00 87.00 163 PHE A N 1
ATOM 1281 C CA . PHE A 1 163 ? -6.634 2.883 -1.896 1.00 87.00 163 PHE A CA 1
ATOM 1282 C C . PHE A 1 163 ? -5.206 2.408 -2.189 1.00 87.00 163 PHE A C 1
ATOM 1284 O O . PHE A 1 163 ? -4.795 2.395 -3.352 1.00 87.00 163 PHE A O 1
ATOM 1291 N N . PRO A 1 164 ? -4.426 2.019 -1.167 1.00 88.06 164 PRO A N 1
ATOM 1292 C CA . PRO A 1 164 ? -3.098 1.471 -1.392 1.00 88.06 164 PRO A CA 1
ATOM 1293 C C . PRO A 1 164 ? -3.149 0.199 -2.244 1.00 88.06 164 PRO A C 1
ATOM 1295 O O . PRO A 1 164 ? -4.025 -0.654 -2.075 1.00 88.06 164 PRO A O 1
ATOM 1298 N N . VAL A 1 165 ? -2.211 0.105 -3.180 1.00 89.56 165 VAL A N 1
ATOM 1299 C CA . VAL A 1 165 ? -2.063 -1.018 -4.098 1.00 89.56 165 VAL A CA 1
ATOM 1300 C C . VAL A 1 165 ? -1.136 -2.055 -3.484 1.00 89.56 165 VAL A C 1
ATOM 1302 O O . VAL A 1 165 ? -0.015 -1.734 -3.087 1.00 89.56 165 VAL A O 1
ATOM 1305 N N . GLU A 1 166 ? -1.580 -3.303 -3.479 1.00 89.81 166 GLU A N 1
ATOM 1306 C CA . GLU A 1 166 ? -0.806 -4.459 -3.045 1.00 89.81 166 GLU A CA 1
ATOM 1307 C C . GLU A 1 166 ? -0.795 -5.542 -4.128 1.00 89.81 166 GLU A C 1
ATOM 1309 O O . GLU A 1 166 ? -1.489 -5.464 -5.145 1.00 89.81 166 GLU A O 1
ATOM 1314 N N . ARG A 1 167 ? 0.017 -6.576 -3.897 1.00 90.31 167 ARG A N 1
ATOM 1315 C CA . ARG A 1 167 ? 0.141 -7.763 -4.744 1.00 90.31 167 ARG A CA 1
ATOM 1316 C C . ARG A 1 167 ? 0.461 -7.437 -6.201 1.00 90.31 167 ARG A C 1
ATOM 1318 O O . ARG A 1 167 ? -0.118 -8.007 -7.127 1.00 90.31 167 ARG A O 1
ATOM 1325 N N . VAL A 1 168 ? 1.412 -6.538 -6.413 1.00 92.31 168 VAL A N 1
ATOM 1326 C CA . VAL A 1 168 ? 1.829 -6.132 -7.756 1.00 92.31 168 VAL A CA 1
ATOM 1327 C C . VAL A 1 168 ? 3.324 -6.345 -7.959 1.00 92.31 168 VAL A C 1
ATOM 1329 O O . VAL A 1 168 ? 4.155 -6.007 -7.116 1.00 92.31 168 VAL A O 1
ATOM 1332 N N . LYS A 1 169 ? 3.665 -6.902 -9.116 1.00 93.81 169 LYS A N 1
ATOM 1333 C CA . LYS A 1 169 ? 5.026 -7.050 -9.607 1.00 93.81 169 LYS A CA 1
ATOM 1334 C C . LYS A 1 169 ? 5.219 -6.133 -10.806 1.00 93.81 169 LYS A C 1
ATOM 1336 O O . LYS A 1 169 ? 4.494 -6.246 -11.791 1.00 93.81 169 LYS A O 1
ATOM 1341 N N . PHE A 1 170 ? 6.187 -5.230 -10.723 1.00 94.50 170 PHE A N 1
ATOM 1342 C CA . PHE A 1 170 ? 6.523 -4.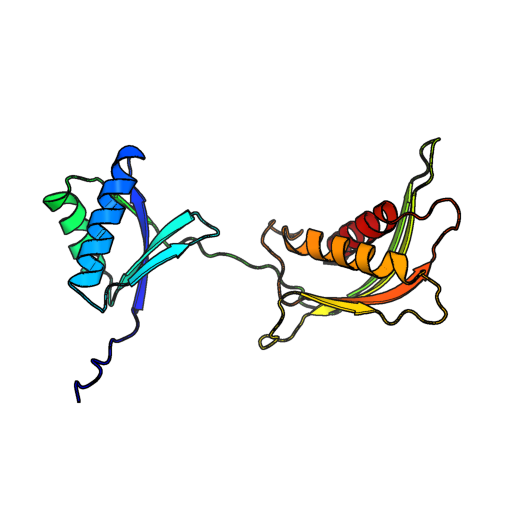295 -11.791 1.00 94.50 170 PHE A CA 1
ATOM 1343 C C . PHE A 1 170 ? 7.889 -4.651 -12.374 1.00 94.50 170 PHE A C 1
ATOM 1345 O O . PHE A 1 170 ? 8.917 -4.457 -11.725 1.00 94.50 170 PHE A O 1
ATOM 1352 N N . VAL A 1 171 ? 7.893 -5.192 -13.590 1.00 94.69 171 VAL A N 1
ATOM 1353 C CA . VAL A 1 171 ? 9.105 -5.670 -14.259 1.00 94.69 171 VAL A CA 1
ATOM 1354 C C . VAL A 1 171 ? 9.463 -4.733 -15.402 1.00 94.69 171 VAL A C 1
ATOM 1356 O O . VAL A 1 171 ? 8.653 -4.514 -16.298 1.00 94.69 171 VAL A O 1
ATOM 1359 N N . VAL A 1 172 ? 10.686 -4.206 -15.411 1.00 93.94 172 VAL A N 1
ATOM 1360 C CA . VAL A 1 172 ? 11.206 -3.371 -16.504 1.00 93.94 172 VAL A CA 1
ATOM 1361 C C . VAL A 1 172 ? 12.159 -4.200 -17.354 1.00 93.94 172 VAL A C 1
ATOM 1363 O O . VAL A 1 172 ? 13.258 -4.530 -16.918 1.00 93.94 172 VAL A O 1
ATOM 1366 N N . ASN A 1 173 ? 11.752 -4.520 -18.580 1.00 92.19 173 ASN A N 1
ATOM 1367 C CA . ASN A 1 173 ? 12.523 -5.367 -19.494 1.00 92.19 173 ASN A CA 1
ATOM 1368 C C . ASN A 1 173 ? 13.386 -4.548 -20.462 1.00 92.19 173 ASN A C 1
ATOM 1370 O O . ASN A 1 173 ? 14.464 -4.974 -20.870 1.00 92.19 173 ASN A O 1
ATOM 1374 N N . ASP A 1 174 ? 12.907 -3.374 -20.867 1.00 90.56 174 ASP A N 1
ATOM 1375 C CA . ASP A 1 174 ? 13.545 -2.574 -21.908 1.00 90.56 174 ASP A CA 1
ATOM 1376 C C . ASP A 1 174 ? 13.190 -1.088 -21.742 1.00 90.56 174 ASP A C 1
ATOM 1378 O O . ASP A 1 174 ? 12.400 -0.688 -20.884 1.00 90.56 174 ASP A O 1
ATOM 1382 N N . GLY A 1 175 ? 13.792 -0.235 -22.559 1.00 90.50 175 GLY A N 1
ATOM 1383 C CA . GLY A 1 175 ? 13.460 1.174 -22.626 1.00 90.50 175 GLY A CA 1
ATOM 1384 C C . GLY A 1 175 ? 14.490 1.975 -23.399 1.00 90.50 175 GLY A C 1
ATOM 1385 O O . GLY A 1 175 ? 15.312 1.445 -24.144 1.00 90.50 175 GLY A O 1
ATOM 1386 N N . SER A 1 176 ? 14.430 3.294 -23.254 1.00 90.44 176 SER A N 1
ATOM 1387 C CA . SER A 1 176 ? 15.419 4.177 -23.868 1.00 90.44 176 SER A CA 1
ATOM 1388 C C . SER A 1 176 ? 15.619 5.434 -23.040 1.00 90.44 176 SER A C 1
ATOM 1390 O O . SER A 1 176 ? 14.683 5.926 -22.407 1.00 90.44 176 SER A O 1
ATOM 1392 N N . TYR A 1 177 ? 16.813 6.001 -23.127 1.00 91.00 177 TYR A N 1
ATOM 1393 C CA . TYR A 1 177 ? 17.146 7.299 -22.555 1.00 91.00 177 TYR A CA 1
ATOM 1394 C C . TYR A 1 177 ? 17.691 8.234 -23.642 1.00 91.00 177 TYR A C 1
ATOM 1396 O O . TYR A 1 177 ? 17.997 7.809 -24.756 1.00 91.00 177 TYR A O 1
ATOM 1404 N N . HIS A 1 178 ? 17.787 9.516 -23.314 1.00 87.75 178 HIS A N 1
ATOM 1405 C CA . HIS A 1 178 ? 18.413 10.543 -24.131 1.00 87.75 178 HIS A CA 1
ATOM 1406 C C . HIS A 1 178 ? 19.484 11.240 -23.294 1.00 87.75 178 HIS A C 1
ATOM 1408 O O . HIS A 1 178 ? 19.202 11.655 -22.175 1.00 87.75 178 HIS A O 1
ATOM 1414 N N . GLU A 1 179 ? 20.698 11.400 -23.814 1.00 82.25 179 GLU A N 1
ATOM 1415 C CA . GLU A 1 179 ? 21.851 11.852 -23.015 1.00 82.25 179 GLU A CA 1
ATOM 1416 C C . GLU A 1 179 ? 21.663 13.235 -22.377 1.00 82.25 179 GLU A C 1
ATOM 1418 O O . GLU A 1 179 ? 22.154 13.482 -21.280 1.00 82.25 179 GLU A O 1
ATOM 1423 N N . VAL A 1 180 ? 20.932 14.128 -23.048 1.00 82.94 180 VAL A N 1
ATOM 1424 C CA . VAL A 1 180 ? 20.746 15.521 -22.603 1.00 82.94 180 VAL A CA 1
ATOM 1425 C C . VAL A 1 180 ? 19.406 15.740 -21.894 1.00 82.94 180 VAL A C 1
ATOM 1427 O O . VAL A 1 180 ? 19.298 16.605 -21.028 1.00 82.94 180 VAL A O 1
ATOM 1430 N N . ASP A 1 181 ? 18.390 14.947 -22.242 1.00 85.00 181 ASP A N 1
ATOM 1431 C CA . ASP A 1 181 ? 17.006 15.182 -21.798 1.00 85.00 181 ASP A CA 1
ATOM 1432 C C . ASP A 1 181 ? 16.547 14.171 -20.737 1.00 85.00 181 ASP A C 1
ATOM 1434 O O . ASP A 1 181 ? 15.502 14.349 -20.106 1.00 85.00 181 ASP A O 1
ATOM 1438 N N . SER A 1 182 ? 17.296 13.087 -20.525 1.00 86.81 182 SER A N 1
ATOM 1439 C CA . SER A 1 182 ? 17.012 12.142 -19.451 1.00 86.81 182 SER A CA 1
ATOM 1440 C C . SER A 1 182 ? 17.601 12.597 -18.125 1.00 86.81 182 SER A C 1
ATOM 1442 O O . SER A 1 182 ? 18.766 12.957 -18.005 1.00 86.81 182 SER A O 1
ATOM 1444 N N . SER A 1 183 ? 16.764 12.541 -17.096 1.00 89.62 183 SER A N 1
ATOM 1445 C CA . SER A 1 183 ? 17.120 12.841 -15.712 1.00 89.62 183 SER A CA 1
ATOM 1446 C C . SER A 1 183 ? 16.422 11.864 -14.777 1.00 89.62 183 SER A C 1
ATOM 1448 O O . SER A 1 183 ? 15.395 11.284 -15.138 1.00 89.62 183 SER A O 1
ATOM 1450 N N . ASP A 1 184 ? 16.928 11.733 -13.551 1.00 90.00 184 ASP A N 1
ATOM 1451 C CA . ASP A 1 184 ? 16.304 10.922 -12.499 1.00 90.00 184 ASP A CA 1
ATOM 1452 C C . ASP A 1 184 ? 14.833 11.270 -12.305 1.00 90.00 184 ASP A C 1
ATOM 1454 O O . ASP A 1 184 ? 13.965 10.401 -12.262 1.00 90.00 184 ASP A O 1
ATOM 1458 N N . ARG A 1 185 ? 14.532 12.571 -12.302 1.00 90.62 185 ARG A N 1
ATOM 1459 C CA . ARG A 1 185 ? 13.163 13.063 -12.181 1.00 90.62 185 ARG A CA 1
ATOM 1460 C C . ARG A 1 185 ? 12.284 12.635 -13.356 1.00 90.62 185 ARG A C 1
ATOM 1462 O O . ARG A 1 185 ? 11.111 12.344 -13.144 1.00 90.62 185 ARG A O 1
ATOM 1469 N N . ALA A 1 186 ? 12.817 12.608 -14.579 1.00 91.81 186 ALA A N 1
ATOM 1470 C CA . ALA A 1 186 ? 12.060 12.160 -15.745 1.00 91.81 186 ALA A CA 1
ATOM 1471 C C . ALA A 1 186 ? 11.708 10.670 -15.633 1.00 91.81 186 ALA A C 1
ATOM 1473 O O . ALA A 1 186 ? 10.560 10.310 -15.879 1.00 91.81 186 ALA A O 1
ATOM 1474 N N . PHE A 1 187 ? 12.650 9.827 -15.199 1.00 93.31 187 PHE A N 1
ATOM 1475 C CA . PHE A 1 187 ? 12.413 8.395 -14.994 1.00 93.31 187 PHE A CA 1
ATOM 1476 C C . PHE A 1 187 ? 11.486 8.096 -13.812 1.00 93.31 187 PHE A C 1
ATOM 1478 O O . PHE A 1 187 ? 10.632 7.222 -13.930 1.00 93.31 187 PHE A O 1
ATOM 1485 N N . GLN A 1 188 ? 11.570 8.866 -12.725 1.00 94.25 188 GLN A N 1
ATOM 1486 C CA . GLN A 1 188 ? 10.641 8.750 -11.598 1.00 94.25 188 GLN A CA 1
ATOM 1487 C C . GLN A 1 188 ? 9.204 9.103 -12.002 1.00 94.25 188 GLN A C 1
ATOM 1489 O O . GLN A 1 188 ? 8.267 8.370 -11.692 1.00 94.25 188 GLN A O 1
ATOM 1494 N N . ILE A 1 189 ? 9.014 10.203 -12.739 1.00 92.56 189 ILE A N 1
ATOM 1495 C CA . ILE A 1 189 ? 7.691 10.578 -13.262 1.00 92.56 189 ILE A CA 1
ATOM 1496 C C . ILE A 1 189 ? 7.186 9.515 -14.243 1.00 92.56 189 ILE A C 1
ATOM 1498 O O . ILE A 1 189 ? 6.028 9.120 -14.163 1.00 92.56 189 ILE A O 1
ATOM 1502 N N . CYS A 1 190 ? 8.062 9.025 -15.122 1.00 93.62 190 CYS A N 1
ATOM 1503 C CA . CYS A 1 190 ? 7.743 7.982 -16.089 1.00 93.62 190 CYS A CA 1
ATOM 1504 C C . CYS A 1 190 ? 7.259 6.697 -15.406 1.00 93.62 190 CYS A C 1
ATOM 1506 O O . CYS A 1 190 ? 6.194 6.209 -15.758 1.00 93.62 190 CYS A O 1
ATOM 1508 N N . GLY A 1 191 ? 7.979 6.196 -14.394 1.00 92.75 191 GLY A N 1
ATOM 1509 C CA . GLY A 1 191 ? 7.585 5.004 -13.634 1.00 92.75 191 GLY A CA 1
ATOM 1510 C C . GLY A 1 191 ? 6.232 5.166 -12.943 1.00 92.75 191 GLY A C 1
ATOM 1511 O O . GLY A 1 191 ? 5.378 4.288 -13.041 1.00 92.75 191 GLY A O 1
ATOM 1512 N N . ARG A 1 192 ? 5.995 6.325 -12.319 1.00 93.44 192 ARG A N 1
ATOM 1513 C CA . ARG A 1 192 ? 4.723 6.629 -11.651 1.00 93.44 192 ARG A CA 1
ATOM 1514 C C . ARG A 1 192 ? 3.548 6.690 -12.625 1.00 93.44 192 ARG A C 1
ATOM 1516 O O . ARG A 1 192 ? 2.489 6.130 -12.354 1.00 93.44 192 ARG A O 1
ATOM 1523 N N . ASP A 1 193 ? 3.710 7.431 -13.718 1.00 93.00 193 ASP A N 1
ATOM 1524 C CA . ASP A 1 193 ? 2.631 7.661 -14.679 1.00 93.00 193 ASP A CA 1
ATOM 1525 C C . ASP A 1 193 ? 2.348 6.379 -15.481 1.00 93.00 193 ASP A C 1
ATOM 1527 O O . ASP A 1 193 ? 1.187 6.019 -15.647 1.00 93.00 193 ASP A O 1
ATOM 1531 N N . CYS A 1 194 ? 3.390 5.623 -15.847 1.00 93.62 194 CYS A N 1
ATOM 1532 C CA . CYS A 1 194 ? 3.261 4.301 -16.458 1.00 93.62 194 CYS A CA 1
ATOM 1533 C C . CYS A 1 194 ? 2.479 3.331 -15.570 1.00 93.62 194 CYS A C 1
ATOM 1535 O O . CYS A 1 194 ? 1.570 2.663 -16.055 1.00 93.62 194 CYS A O 1
ATOM 1537 N N . PHE A 1 195 ? 2.808 3.257 -14.276 1.00 92.50 195 PHE A N 1
ATOM 1538 C CA . PHE A 1 195 ? 2.100 2.385 -13.340 1.00 92.50 195 PHE A CA 1
ATOM 1539 C C . PHE A 1 195 ? 0.604 2.718 -13.299 1.00 92.50 195 PHE A C 1
ATOM 1541 O O . PHE A 1 195 ? -0.228 1.828 -13.402 1.00 92.50 195 PHE A O 1
ATOM 1548 N N . ARG A 1 196 ? 0.259 4.009 -13.217 1.00 90.44 196 ARG A N 1
ATOM 1549 C CA . ARG A 1 196 ? -1.138 4.470 -13.166 1.00 90.44 196 ARG A CA 1
ATOM 1550 C C . ARG A 1 196 ? -1.924 4.232 -14.447 1.00 90.44 196 ARG A C 1
ATOM 1552 O O . ARG A 1 196 ? -3.133 4.082 -14.365 1.00 90.44 196 ARG A O 1
ATOM 1559 N N . GLU A 1 197 ? -1.271 4.283 -15.603 1.00 89.56 197 GLU A N 1
ATOM 1560 C CA . GLU A 1 197 ? -1.925 4.035 -16.892 1.00 89.56 197 GLU A CA 1
ATOM 1561 C C . GLU A 1 197 ? -2.097 2.537 -17.175 1.00 89.56 197 GLU A C 1
ATOM 1563 O O . GLU A 1 197 ? -3.017 2.149 -17.888 1.00 89.56 197 GLU A O 1
ATOM 1568 N N . THR A 1 198 ? -1.217 1.702 -16.617 1.00 87.81 198 THR A N 1
ATOM 1569 C CA . THR A 1 198 ? -1.204 0.252 -16.864 1.00 87.81 198 THR A CA 1
ATOM 1570 C C . THR A 1 198 ? -2.104 -0.531 -15.903 1.00 87.81 198 THR A C 1
ATOM 1572 O O . THR A 1 198 ? -2.580 -1.604 -16.268 1.00 87.81 198 THR A O 1
ATOM 1575 N N . PHE A 1 199 ? -2.293 -0.028 -14.682 1.00 83.69 199 PHE A N 1
ATOM 1576 C CA . PHE A 1 199 ? -3.093 -0.657 -13.627 1.00 83.69 199 PHE A CA 1
ATOM 1577 C C . PHE A 1 199 ? -4.599 -0.604 -13.919 1.00 83.69 199 PHE A C 1
ATOM 1579 O O . PHE A 1 199 ? -5.256 -1.659 -13.767 1.00 83.69 199 PHE A O 1
#